Protein AF-A0AAJ1Y957-F1 (afdb_monomer)

Sequence (262 aa):
MATLFHTLMTRMGQRLLQQYRYPDDQEWRWSLGYCQGDGCACVGTLDNAALQRLLPVLAERQSLNIETQLALLASMLSPVTVSLTLSRRGGRATHAGCIQIEILDFPDAEEALYQTLYHALRQDLDTLCAVAERQGYQLLDATVPPFDSDVLFERRTRHFALRAVAETHDDGQALAEDPTLWDETLALLLEHGARLLTLRLELVCLTTGDCLAQDWQSEVVITANQPVRQWFDREVLRELMHAARHAIEQKRLAYQAIRSAA

pLDDT: mean 88.59, std 10.5, range [37.94, 97.25]

Organism: Serratia fonticola (NCBI:txid47917)

Secondary structure (DSSP, 8-state):
---HHHHHHHHHHHHHHHHHT--TTSEEEEE-SSSTT-EEEEEEEE-HHHHHHHHHHHHHHTT--HHHHHHHHHHTTS--EEEEEE-TTSTT--SGGGEEEEEES--GGGHHHHHHHHHHHHHHHHHHHHHHHHHHHHHHHHHS-SSTTEEEEEEE-SSEEEEEEEES---SPP----HHHHHHHHHHHHHH--EEEEEEEEEEETTT--EEEEEEEEEEEE-TT--GGGTS-HHHHHHHHHHHHHHHHHHHHHHHHHHHH-

Structure (mmCIF, N/CA/C/O backbone):
data_AF-A0AAJ1Y957-F1
#
_entry.id   AF-A0AAJ1Y957-F1
#
loop_
_atom_site.group_PDB
_atom_site.id
_atom_site.type_symbol
_atom_site.label_atom_id
_atom_site.label_alt_id
_atom_site.label_comp_id
_atom_site.label_asym_id
_atom_site.label_entity_id
_atom_site.label_seq_id
_atom_site.pdbx_PDB_ins_code
_atom_site.Cartn_x
_atom_site.Cartn_y
_atom_site.Cartn_z
_atom_site.occupancy
_atom_site.B_iso_or_equiv
_atom_site.auth_seq_id
_atom_site.auth_comp_id
_atom_site.auth_asym_id
_atom_site.auth_atom_id
_atom_site.pdbx_PDB_model_num
ATOM 1 N N . MET A 1 1 ? 12.554 12.593 0.147 1.00 37.94 1 MET A N 1
ATOM 2 C CA . MET A 1 1 ? 11.621 12.548 -0.996 1.00 37.94 1 MET A CA 1
ATOM 3 C C . MET A 1 1 ? 10.790 11.292 -0.822 1.00 37.94 1 MET A C 1
ATOM 5 O O . MET A 1 1 ? 11.378 10.263 -0.515 1.00 37.94 1 MET A O 1
ATOM 9 N N . ALA A 1 2 ? 9.462 11.402 -0.861 1.00 52.31 2 ALA A N 1
ATOM 10 C CA . ALA A 1 2 ? 8.570 10.248 -0.766 1.00 52.31 2 ALA A CA 1
ATOM 11 C C . ALA A 1 2 ? 8.486 9.585 -2.145 1.00 52.31 2 ALA A C 1
ATOM 13 O O . ALA A 1 2 ? 8.269 10.285 -3.128 1.00 52.31 2 ALA A O 1
ATOM 14 N N . THR A 1 3 ? 8.707 8.273 -2.209 1.00 73.06 3 THR A N 1
ATOM 15 C CA . THR A 1 3 ? 8.518 7.477 -3.431 1.00 73.06 3 THR A CA 1
ATOM 16 C C . THR A 1 3 ? 7.026 7.298 -3.716 1.00 73.06 3 THR A C 1
ATOM 18 O O . THR A 1 3 ? 6.209 7.398 -2.795 1.00 73.06 3 THR A O 1
ATOM 21 N N . LEU A 1 4 ? 6.652 6.961 -4.953 1.00 79.62 4 LEU A N 1
ATOM 22 C CA . LEU A 1 4 ? 5.269 6.638 -5.327 1.00 79.62 4 LEU A CA 1
ATOM 23 C C . LEU A 1 4 ? 4.611 5.617 -4.386 1.00 79.62 4 LEU A C 1
ATOM 25 O O . LEU A 1 4 ? 3.491 5.811 -3.910 1.00 79.62 4 LEU A O 1
ATOM 29 N N . PHE A 1 5 ? 5.348 4.558 -4.040 1.00 85.25 5 PHE A N 1
ATOM 30 C CA . PHE A 1 5 ? 4.900 3.543 -3.088 1.00 85.25 5 PHE A CA 1
ATOM 31 C C . PHE A 1 5 ? 4.595 4.132 -1.702 1.00 85.25 5 PHE A C 1
ATOM 33 O O . PHE A 1 5 ? 3.596 3.771 -1.084 1.00 85.25 5 PHE A O 1
ATOM 40 N N . HIS A 1 6 ? 5.412 5.071 -1.212 1.00 86.12 6 HIS A N 1
ATOM 41 C CA . HIS A 1 6 ? 5.179 5.726 0.077 1.00 86.12 6 HIS A CA 1
ATOM 42 C C . HIS A 1 6 ? 3.879 6.544 0.073 1.00 86.12 6 HIS A C 1
ATOM 44 O O . HIS A 1 6 ? 3.104 6.470 1.031 1.00 86.12 6 HIS A O 1
ATOM 50 N N . THR A 1 7 ? 3.612 7.281 -1.009 1.00 85.88 7 THR A N 1
ATOM 51 C CA . THR A 1 7 ? 2.369 8.050 -1.181 1.00 85.88 7 THR A CA 1
ATOM 52 C C . THR A 1 7 ? 1.148 7.130 -1.184 1.00 85.88 7 THR A C 1
ATOM 54 O O . THR A 1 7 ? 0.200 7.358 -0.428 1.00 85.88 7 THR A O 1
ATOM 57 N N . LEU A 1 8 ? 1.198 6.039 -1.955 1.00 89.44 8 LEU A N 1
ATOM 58 C CA . LEU A 1 8 ? 0.119 5.050 -2.020 1.00 89.44 8 LEU A CA 1
ATOM 59 C C . LEU A 1 8 ? -0.118 4.359 -0.671 1.00 89.44 8 LEU A C 1
ATOM 61 O O . LEU A 1 8 ? -1.264 4.248 -0.243 1.00 89.44 8 LEU A O 1
ATOM 65 N N . MET A 1 9 ? 0.943 3.954 0.034 1.00 90.81 9 MET A N 1
ATOM 66 C CA . MET A 1 9 ? 0.840 3.334 1.360 1.00 90.81 9 MET A CA 1
ATOM 67 C C . MET A 1 9 ? 0.229 4.271 2.401 1.00 90.81 9 MET A C 1
ATOM 69 O O . MET A 1 9 ? -0.624 3.847 3.183 1.00 90.81 9 MET A O 1
ATOM 73 N N . THR A 1 10 ? 0.623 5.547 2.387 1.00 89.94 10 THR A N 1
ATOM 74 C CA . THR A 1 10 ? 0.047 6.569 3.273 1.00 89.94 10 THR A CA 1
ATOM 75 C C . THR A 1 10 ? -1.450 6.712 3.020 1.00 89.94 10 THR A C 1
ATOM 77 O O . THR A 1 10 ? -2.255 6.647 3.951 1.00 89.94 10 THR A O 1
ATOM 80 N N . ARG A 1 11 ? -1.838 6.867 1.748 1.00 90.50 11 ARG A N 1
ATOM 81 C CA . ARG A 1 11 ? -3.236 7.072 1.363 1.00 90.50 11 ARG A CA 1
ATOM 82 C C . ARG A 1 11 ? -4.099 5.838 1.630 1.00 90.50 11 ARG A C 1
ATOM 84 O O . ARG A 1 11 ? -5.206 5.967 2.147 1.00 90.50 11 ARG A O 1
ATOM 91 N N . MET A 1 12 ? -3.587 4.645 1.333 1.00 93.12 12 MET A N 1
ATOM 92 C CA . MET A 1 12 ? -4.242 3.372 1.643 1.00 93.12 12 MET A CA 1
ATOM 93 C C . MET A 1 12 ? -4.491 3.229 3.151 1.00 93.12 12 MET A C 1
ATOM 95 O O . MET A 1 12 ? -5.602 2.890 3.552 1.00 93.12 12 MET A O 1
ATOM 99 N N . GLY A 1 13 ? -3.495 3.542 3.988 1.00 92.81 13 GLY A N 1
ATOM 100 C CA . GLY A 1 13 ? -3.643 3.534 5.444 1.00 92.81 13 GLY A CA 1
ATOM 101 C C . GLY A 1 13 ? -4.764 4.453 5.929 1.00 92.81 13 GLY A C 1
ATOM 102 O O . GLY A 1 13 ? -5.639 4.017 6.673 1.00 92.81 13 GLY A O 1
ATOM 103 N N . GLN A 1 14 ? -4.804 5.695 5.436 1.00 91.38 14 GLN A N 1
ATOM 104 C CA . GLN A 1 14 ? -5.878 6.647 5.750 1.00 91.38 14 GLN A CA 1
ATOM 105 C C . GLN A 1 14 ? -7.263 6.117 5.351 1.00 91.38 14 GLN A C 1
ATOM 107 O O . GLN A 1 14 ? -8.198 6.168 6.150 1.00 91.38 14 GLN A O 1
ATOM 112 N N . ARG A 1 15 ? -7.400 5.551 4.142 1.00 91.81 15 ARG A N 1
ATOM 113 C CA . ARG A 1 15 ? -8.663 4.943 3.686 1.00 91.81 15 ARG A CA 1
ATOM 114 C C . ARG A 1 15 ? -9.113 3.808 4.600 1.00 91.81 15 ARG A C 1
ATOM 116 O O . ARG A 1 15 ? -10.298 3.717 4.920 1.00 91.81 15 ARG A O 1
ATOM 123 N N . LEU A 1 16 ? -8.185 2.955 5.032 1.00 93.75 16 LEU A N 1
ATOM 124 C CA . LEU A 1 16 ? -8.491 1.854 5.941 1.00 93.75 16 LEU A CA 1
ATOM 125 C C . LEU A 1 16 ? -8.907 2.359 7.325 1.00 93.75 16 LEU A C 1
ATOM 127 O O . LEU A 1 16 ? -9.904 1.877 7.856 1.00 93.75 16 LEU A O 1
ATOM 131 N N . LEU A 1 17 ? -8.227 3.363 7.886 1.00 93.62 17 LEU A N 1
ATOM 132 C CA . LEU A 1 17 ? -8.630 3.977 9.158 1.00 93.62 17 LEU A CA 1
ATOM 133 C C . LEU A 1 17 ? -10.060 4.528 9.080 1.00 93.62 17 LEU A C 1
ATOM 135 O O . LEU A 1 17 ? -10.888 4.215 9.938 1.00 93.62 17 LEU A O 1
ATOM 139 N N . GLN A 1 18 ? -10.391 5.237 7.998 1.00 92.31 18 GLN A N 1
ATOM 140 C CA . GLN A 1 18 ? -11.736 5.765 7.748 1.00 92.31 18 GLN A CA 1
ATOM 141 C C . GLN A 1 18 ? -12.789 4.668 7.599 1.00 92.31 18 GLN A C 1
ATOM 143 O O . GLN A 1 18 ? -13.875 4.765 8.180 1.00 92.31 18 GLN A O 1
ATOM 148 N N . GLN A 1 19 ? -12.475 3.609 6.849 1.00 92.31 19 GLN A N 1
ATOM 149 C CA . GLN A 1 19 ? -13.350 2.449 6.683 1.00 92.31 19 GLN A CA 1
ATOM 150 C C . GLN A 1 19 ? -13.596 1.745 8.022 1.00 92.31 19 GLN A C 1
ATOM 152 O O . GLN A 1 19 ? -14.725 1.349 8.318 1.00 92.31 19 GLN A O 1
ATOM 157 N N . TYR A 1 20 ? -12.561 1.635 8.856 1.00 93.31 20 TYR A N 1
ATOM 158 C CA . TYR A 1 20 ? -12.656 1.032 10.179 1.00 93.31 20 TYR A CA 1
ATOM 159 C C . TYR A 1 20 ? -13.180 1.994 11.256 1.00 93.31 20 TYR A C 1
ATOM 161 O O . TYR A 1 20 ? -13.436 1.547 12.373 1.00 93.31 20 TYR A O 1
ATOM 169 N N . ARG A 1 21 ? -13.444 3.263 10.915 1.00 94.19 21 ARG A N 1
ATOM 170 C CA . ARG A 1 21 ? -13.931 4.323 11.818 1.00 94.19 21 ARG A CA 1
ATOM 171 C C . ARG A 1 21 ? -12.960 4.687 12.943 1.00 94.19 21 ARG A C 1
ATOM 173 O O . ARG A 1 21 ? -13.384 5.199 13.979 1.00 94.19 21 ARG A O 1
ATOM 180 N N . TYR A 1 22 ? -11.670 4.460 12.724 1.00 94.81 22 TYR A N 1
ATOM 181 C CA . TYR A 1 22 ? -10.635 5.061 13.555 1.00 94.81 22 TYR A CA 1
ATOM 182 C C . TYR A 1 22 ? -10.502 6.557 13.220 1.00 94.81 22 TYR A C 1
ATOM 184 O O . TYR A 1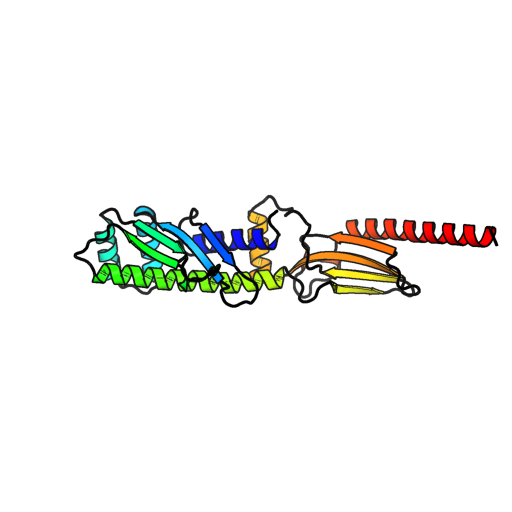 22 ? -10.831 6.958 12.102 1.00 94.81 22 TYR A O 1
ATOM 192 N N . PRO A 1 23 ? -10.057 7.393 14.173 1.00 92.19 23 PRO A N 1
ATOM 193 C CA . PRO A 1 23 ? -9.805 8.809 13.924 1.00 92.19 23 PRO A CA 1
ATOM 194 C C . PRO A 1 23 ? -8.763 9.049 12.821 1.00 92.19 23 PRO A C 1
ATOM 196 O O . PRO A 1 23 ? -7.806 8.287 12.686 1.00 92.19 23 PRO A O 1
ATOM 199 N N . ASP A 1 24 ? -8.943 10.125 12.050 1.00 86.88 24 ASP A N 1
ATOM 200 C CA . ASP A 1 24 ? -8.057 10.490 10.931 1.00 86.88 24 ASP A CA 1
ATOM 201 C C . ASP A 1 24 ? -6.675 10.995 11.385 1.00 86.88 24 ASP A C 1
ATOM 203 O O . ASP A 1 24 ? -5.742 11.051 10.587 1.00 86.88 24 ASP A O 1
ATOM 207 N N . ASP A 1 25 ? -6.537 11.385 12.654 1.00 87.62 25 ASP A N 1
ATOM 208 C CA . ASP A 1 25 ? -5.289 11.849 13.265 1.00 87.62 25 ASP A CA 1
ATOM 209 C C . ASP A 1 25 ? -4.389 10.703 13.753 1.00 87.62 25 ASP A C 1
ATOM 211 O O . ASP A 1 25 ? -3.278 10.957 14.224 1.00 87.62 25 ASP A O 1
ATOM 215 N N . GLN A 1 26 ? -4.827 9.448 13.598 1.00 90.56 26 GLN A N 1
ATOM 216 C CA . GLN A 1 26 ? -3.984 8.296 13.888 1.00 90.56 26 GLN A CA 1
ATOM 217 C C . GLN A 1 26 ? -2.821 8.189 12.901 1.00 90.56 26 GLN A C 1
ATOM 219 O O . GLN A 1 26 ? -2.970 8.294 11.682 1.00 90.56 26 GLN A O 1
ATOM 224 N N . GLU A 1 27 ? -1.634 7.930 13.442 1.00 90.62 27 GLU A N 1
ATOM 225 C CA . GLU A 1 27 ? -0.424 7.741 12.661 1.00 90.62 27 GLU A CA 1
ATOM 226 C C . GLU A 1 27 ? -0.398 6.328 12.075 1.00 90.62 27 GLU A C 1
ATOM 228 O O . GLU A 1 27 ? -0.408 5.317 12.786 1.00 90.62 27 GLU A O 1
ATOM 233 N N . TRP A 1 28 ? -0.308 6.269 10.750 1.00 90.69 28 TRP A N 1
ATOM 234 C CA . TRP A 1 28 ? -0.133 5.031 10.013 1.00 90.69 28 TRP A CA 1
ATOM 235 C C . TRP A 1 28 ? 1.350 4.720 9.814 1.00 90.69 28 TRP A C 1
ATOM 237 O O . TRP A 1 28 ? 2.095 5.539 9.275 1.00 90.69 28 TRP A O 1
ATOM 247 N N . ARG A 1 29 ? 1.787 3.526 10.225 1.00 90.56 29 ARG A N 1
ATOM 248 C CA . ARG A 1 29 ? 3.169 3.058 10.063 1.00 90.56 29 ARG A CA 1
ATOM 249 C C . ARG A 1 29 ? 3.212 1.725 9.339 1.00 90.56 29 ARG A C 1
ATOM 251 O O . ARG A 1 29 ? 2.372 0.859 9.564 1.00 90.56 29 ARG A O 1
ATOM 258 N N . TRP A 1 30 ? 4.233 1.541 8.511 1.00 90.62 30 TRP A N 1
ATOM 259 C CA . TRP A 1 30 ? 4.462 0.296 7.790 1.00 90.62 30 TRP A CA 1
ATOM 260 C C . TRP A 1 30 ? 5.951 0.027 7.589 1.00 90.62 30 TRP A C 1
ATOM 262 O O . TRP A 1 30 ? 6.774 0.942 7.542 1.00 90.62 30 TRP A O 1
ATOM 272 N N . SER A 1 31 ? 6.274 -1.252 7.445 1.00 89.12 31 SER A N 1
ATOM 273 C CA . SER A 1 31 ? 7.563 -1.748 6.973 1.00 89.12 31 SER A CA 1
ATOM 274 C C . SER A 1 31 ? 7.270 -2.977 6.133 1.00 89.12 31 SER A C 1
ATOM 276 O O . SER A 1 31 ? 6.766 -3.955 6.668 1.00 89.12 31 SER A O 1
ATOM 278 N N . LEU A 1 32 ? 7.526 -2.915 4.829 1.00 87.69 32 LEU A N 1
ATOM 279 C CA . LEU A 1 32 ? 7.244 -4.007 3.900 1.00 87.69 32 LEU A CA 1
ATOM 280 C C . LEU A 1 32 ? 8.464 -4.215 3.002 1.00 87.69 32 LEU A C 1
ATOM 282 O O . LEU A 1 32 ? 8.944 -3.270 2.377 1.00 87.69 32 LEU A O 1
ATOM 286 N N . GLY A 1 33 ? 8.965 -5.443 2.954 1.00 82.81 33 GLY A N 1
ATOM 287 C CA . GLY A 1 33 ? 10.129 -5.841 2.164 1.00 82.81 33 GLY A CA 1
ATOM 288 C C . GLY A 1 33 ? 10.265 -7.354 1.978 1.00 82.81 33 GLY A C 1
ATOM 289 O O . GLY A 1 33 ? 11.351 -7.825 1.649 1.00 82.81 33 GLY A O 1
ATOM 290 N N . TYR A 1 34 ? 9.190 -8.112 2.212 1.00 80.69 34 TYR A N 1
ATOM 291 C CA . TYR A 1 34 ? 9.163 -9.576 2.247 1.00 80.69 34 TYR A CA 1
ATOM 292 C C . TYR A 1 34 ? 10.157 -10.168 3.262 1.00 80.69 34 TYR A C 1
ATOM 294 O O . TYR A 1 34 ? 10.845 -11.153 2.987 1.00 80.69 34 TYR A O 1
ATOM 302 N N . CYS A 1 35 ? 10.246 -9.566 4.453 1.00 77.56 35 CYS A N 1
ATOM 303 C CA . CYS A 1 35 ? 11.161 -9.994 5.509 1.00 77.56 35 CYS A CA 1
ATOM 304 C C . CYS A 1 35 ? 10.474 -10.205 6.867 1.00 77.56 35 CYS A C 1
ATOM 306 O O . CYS A 1 35 ? 9.349 -9.774 7.113 1.00 77.56 35 CYS A O 1
ATOM 308 N N . GLN A 1 36 ? 11.155 -10.915 7.772 1.00 65.94 36 GLN A N 1
ATOM 309 C CA . GLN A 1 36 ? 10.647 -11.129 9.127 1.00 65.94 36 GLN A CA 1
ATOM 310 C C . GLN A 1 36 ? 10.584 -9.800 9.891 1.00 65.94 36 GLN A C 1
ATOM 312 O O . GLN A 1 36 ? 11.603 -9.134 10.063 1.00 65.94 36 GLN A O 1
ATOM 317 N N . GLY A 1 37 ? 9.394 -9.456 10.391 1.00 73.44 37 GLY A N 1
ATOM 318 C CA . GLY A 1 37 ? 9.131 -8.202 11.108 1.00 73.44 37 GLY A CA 1
ATOM 319 C C . GLY A 1 37 ? 8.424 -7.135 10.271 1.00 73.44 37 GLY A C 1
ATOM 320 O O . GLY A 1 37 ? 8.153 -6.047 10.791 1.00 73.44 37 GLY A O 1
ATOM 321 N N . ASP A 1 38 ? 8.112 -7.453 9.014 1.00 84.88 38 ASP A N 1
ATOM 322 C CA . ASP A 1 38 ? 7.218 -6.657 8.188 1.00 84.88 38 ASP A CA 1
ATOM 323 C C . ASP A 1 38 ? 5.811 -6.575 8.778 1.00 84.88 38 ASP A C 1
ATOM 325 O O . ASP A 1 38 ? 5.378 -7.429 9.554 1.00 84.88 38 ASP A O 1
ATOM 329 N N . GLY A 1 39 ? 5.105 -5.527 8.381 1.00 88.81 39 GLY A N 1
ATOM 330 C CA . GLY A 1 39 ? 3.691 -5.379 8.638 1.00 88.81 39 GLY A CA 1
ATOM 331 C C . GLY A 1 39 ? 3.241 -3.935 8.545 1.00 88.81 39 GLY A C 1
ATOM 332 O O . GLY A 1 39 ? 3.926 -3.044 8.022 1.00 88.81 39 GLY A O 1
ATOM 333 N N . CYS A 1 40 ? 2.061 -3.714 9.106 1.00 92.50 40 CYS A N 1
ATOM 334 C CA . CYS A 1 40 ? 1.502 -2.396 9.329 1.00 92.50 40 CYS A CA 1
ATOM 335 C C . CYS A 1 40 ? 1.069 -2.229 10.789 1.00 92.50 40 CYS A C 1
ATOM 337 O O . CYS A 1 40 ? 0.765 -3.206 11.480 1.00 92.50 40 CYS A O 1
ATOM 339 N N . ALA A 1 41 ? 1.033 -0.982 11.252 1.00 92.38 41 ALA A N 1
ATOM 340 C CA . ALA A 1 41 ? 0.571 -0.634 12.583 1.00 92.38 41 ALA A CA 1
ATOM 341 C C . ALA A 1 41 ? -0.083 0.752 12.625 1.00 92.38 41 ALA A C 1
ATOM 343 O O . ALA A 1 41 ? 0.361 1.694 11.968 1.00 92.38 41 ALA A O 1
ATOM 344 N N . CYS A 1 42 ? -1.103 0.867 13.473 1.00 92.62 42 CYS A N 1
ATOM 345 C CA . CYS A 1 42 ? -1.771 2.117 13.819 1.00 92.62 42 CYS A CA 1
ATOM 346 C C . CYS A 1 42 ? -1.272 2.603 15.188 1.00 92.62 42 CYS A C 1
ATOM 348 O O . CYS A 1 42 ? -1.228 1.822 16.143 1.00 92.62 42 CYS A O 1
ATOM 350 N N . VAL A 1 43 ? -0.878 3.873 15.277 1.00 92.44 43 VAL A N 1
ATOM 351 C CA . VAL A 1 43 ? -0.311 4.504 16.478 1.00 92.44 43 VAL A CA 1
ATOM 352 C C . VAL A 1 43 ? -1.037 5.813 16.762 1.00 92.44 43 VAL A C 1
ATOM 354 O O . VAL A 1 43 ? -1.376 6.545 15.841 1.00 92.44 43 VAL A O 1
ATOM 357 N N . GLY A 1 44 ? -1.217 6.130 18.040 1.00 94.25 44 GLY A N 1
ATOM 358 C CA . GLY A 1 44 ? -1.769 7.399 18.501 1.00 94.25 44 GLY A CA 1
ATOM 359 C C . GLY A 1 44 ? -2.767 7.193 19.631 1.00 94.25 44 GLY A C 1
ATOM 360 O O . GLY A 1 44 ? -2.668 6.219 20.378 1.00 94.25 44 GLY A O 1
ATOM 361 N N . THR A 1 45 ? -3.710 8.115 19.788 1.00 95.88 45 THR A N 1
ATOM 362 C CA . THR A 1 45 ? -4.566 8.177 20.976 1.00 95.88 45 THR A CA 1
ATOM 363 C C . THR A 1 45 ? -6.032 8.219 20.578 1.00 95.88 45 THR A C 1
ATOM 365 O O . THR A 1 45 ? -6.432 9.002 19.726 1.00 95.88 45 THR A O 1
ATOM 368 N N . LEU A 1 46 ? -6.848 7.384 21.216 1.00 95.88 46 LEU A N 1
ATOM 369 C CA . LEU A 1 46 ? -8.302 7.448 21.134 1.00 95.88 46 LEU A CA 1
ATOM 370 C C . LEU A 1 46 ? -8.814 8.144 22.390 1.00 95.88 46 LEU A C 1
ATOM 372 O O . LEU A 1 46 ? -8.718 7.597 23.491 1.00 95.88 46 LEU A O 1
ATOM 376 N N . ASP A 1 47 ? -9.346 9.349 22.223 1.00 94.88 47 ASP A N 1
ATOM 377 C CA . ASP A 1 47 ? -10.056 10.035 23.294 1.00 94.88 47 ASP A CA 1
ATOM 378 C C . ASP A 1 47 ? -11.444 9.416 23.534 1.00 94.88 47 ASP A C 1
ATOM 380 O O . ASP A 1 47 ? -11.932 8.570 22.777 1.00 94.88 47 ASP A O 1
ATOM 384 N N . ASN A 1 48 ? -12.103 9.845 24.608 1.00 94.50 48 ASN A N 1
ATOM 385 C CA . ASN A 1 48 ? -13.409 9.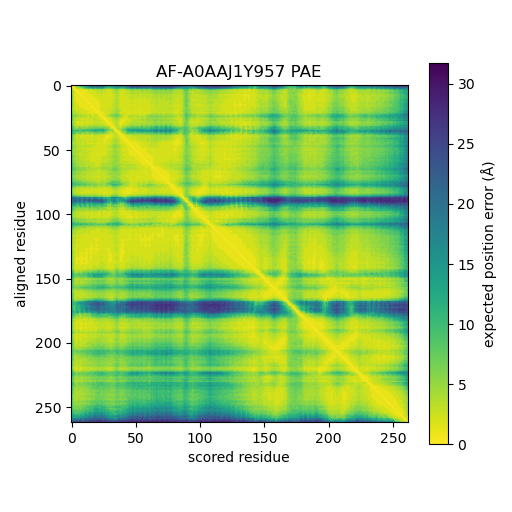318 24.986 1.00 94.50 48 ASN A CA 1
ATOM 386 C C . ASN A 1 48 ? -14.456 9.477 23.859 1.00 94.50 48 ASN A C 1
ATOM 388 O O . ASN A 1 48 ? -15.226 8.554 23.595 1.00 94.50 48 ASN A O 1
ATOM 392 N N . ALA A 1 49 ? -14.436 10.597 23.127 1.00 93.50 49 ALA A N 1
ATOM 393 C CA . ALA A 1 49 ? -15.358 10.842 22.018 1.00 93.50 49 ALA A CA 1
ATOM 394 C C . ALA A 1 49 ? -15.101 9.904 20.823 1.00 93.50 49 ALA A C 1
ATOM 396 O O . ALA A 1 49 ? -16.044 9.403 20.204 1.00 93.50 49 ALA A O 1
ATOM 397 N N . ALA A 1 50 ? -13.837 9.639 20.493 1.00 94.50 50 ALA A N 1
ATOM 398 C CA . ALA A 1 50 ? -13.443 8.655 19.496 1.00 94.50 50 ALA A CA 1
ATOM 399 C C . ALA A 1 50 ? -13.873 7.244 19.906 1.00 94.50 50 ALA A C 1
ATOM 401 O O . ALA A 1 50 ? -14.444 6.533 19.081 1.00 94.50 50 ALA A O 1
ATOM 402 N N . LEU A 1 51 ? -13.681 6.862 21.173 1.00 95.12 51 LEU A N 1
ATOM 403 C CA . LEU A 1 51 ? -14.102 5.559 21.697 1.00 95.12 51 LEU A CA 1
ATOM 404 C C . LEU A 1 51 ? -15.620 5.374 21.618 1.00 95.12 51 LEU A C 1
ATOM 406 O O . LEU A 1 51 ? -16.075 4.344 21.125 1.00 95.12 51 LEU A O 1
ATOM 410 N N . GLN A 1 52 ? -16.408 6.381 22.006 1.00 93.38 52 GLN A N 1
ATOM 411 C CA . GLN A 1 52 ? -17.871 6.331 21.898 1.00 93.38 52 GLN A CA 1
ATOM 412 C C . GLN A 1 52 ? -18.351 6.181 20.444 1.00 93.38 52 GLN A C 1
ATOM 414 O O . GLN A 1 52 ? -19.336 5.487 20.192 1.00 93.38 52 GLN A O 1
ATOM 419 N N . ARG A 1 53 ? -17.6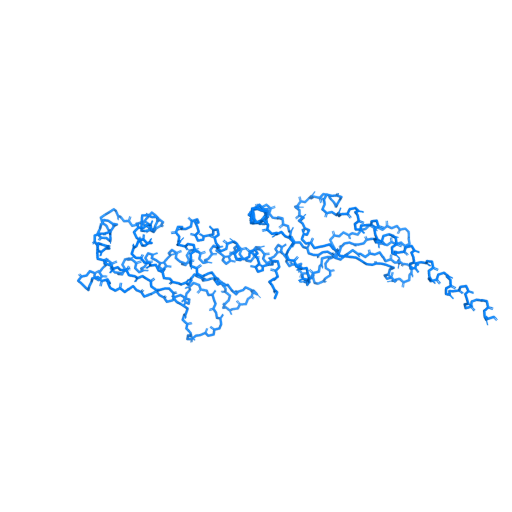55 6.793 19.473 1.00 93.12 53 ARG A N 1
ATOM 420 C CA . ARG A 1 53 ? -17.957 6.630 18.037 1.00 93.12 53 ARG A CA 1
ATOM 421 C C . ARG A 1 53 ? -17.509 5.280 17.477 1.00 93.12 53 ARG A C 1
ATOM 423 O O . ARG A 1 53 ? -18.190 4.737 16.611 1.00 93.12 53 ARG A O 1
ATOM 430 N N . LEU A 1 54 ? -16.379 4.757 17.946 1.00 95.06 54 LEU A N 1
ATOM 431 C CA . LEU A 1 54 ? -15.806 3.493 17.484 1.00 95.06 54 LEU A CA 1
ATOM 432 C C . LEU A 1 54 ? -16.568 2.286 18.045 1.00 95.06 54 LEU A C 1
ATOM 434 O O . LEU A 1 54 ? -16.770 1.308 17.329 1.00 95.06 54 LEU A O 1
ATOM 438 N N . LEU A 1 55 ? -17.017 2.357 19.302 1.00 94.88 55 LEU A N 1
ATOM 439 C CA . LEU A 1 55 ? -17.578 1.226 20.039 1.00 94.88 55 LEU A CA 1
ATOM 440 C C . LEU A 1 55 ? -18.751 0.522 19.332 1.00 94.88 55 LEU A C 1
ATOM 442 O O . LEU A 1 55 ? -18.736 -0.704 19.315 1.00 94.88 55 LEU A O 1
ATOM 446 N N . PRO A 1 56 ? -19.737 1.202 18.714 1.00 93.38 56 PRO A N 1
ATOM 447 C CA . PRO A 1 56 ? -20.806 0.510 17.992 1.00 93.38 56 PRO A CA 1
ATOM 448 C C . PRO A 1 56 ? -20.293 -0.345 16.831 1.00 93.38 56 PRO A C 1
ATOM 450 O O . PRO A 1 56 ? -20.746 -1.468 16.636 1.00 93.38 56 PRO A O 1
ATOM 453 N N . VAL A 1 57 ? -19.315 0.171 16.088 1.00 94.38 57 VAL A N 1
ATOM 454 C CA . VAL A 1 57 ? -18.747 -0.510 14.919 1.00 94.38 57 VAL A CA 1
ATOM 455 C C . VAL A 1 57 ? -17.806 -1.628 15.360 1.00 94.38 57 VAL A C 1
ATOM 457 O O . VAL A 1 57 ? -17.811 -2.713 14.785 1.00 94.38 57 VAL A O 1
ATOM 460 N N . LEU A 1 58 ? -17.043 -1.394 16.428 1.00 95.62 58 LEU A N 1
ATOM 461 C CA . LEU A 1 58 ? -16.235 -2.413 17.086 1.00 95.62 58 LEU A CA 1
ATOM 462 C C . LEU A 1 58 ? -17.110 -3.560 17.611 1.00 95.62 58 LEU A C 1
ATOM 464 O O . LEU A 1 58 ? -16.784 -4.723 17.401 1.00 95.62 58 LEU A O 1
ATOM 468 N N . ALA A 1 59 ? -18.233 -3.241 18.258 1.00 94.38 59 ALA A N 1
ATOM 469 C CA . ALA A 1 59 ? -19.173 -4.220 18.787 1.00 94.38 59 ALA A CA 1
ATOM 470 C C . ALA A 1 59 ? -19.758 -5.099 17.679 1.00 94.38 59 ALA A C 1
ATOM 472 O O . ALA A 1 59 ? -19.791 -6.317 17.829 1.00 94.38 59 ALA A O 1
ATOM 473 N N . GLU A 1 60 ? -20.142 -4.503 16.548 1.00 94.12 60 GLU A N 1
ATOM 474 C CA . GLU A 1 60 ? -20.605 -5.242 15.372 1.00 94.12 60 GLU A CA 1
ATOM 475 C C . GLU A 1 60 ? -19.512 -6.173 14.820 1.00 94.12 60 GLU A C 1
ATOM 477 O O . GLU A 1 60 ? -19.743 -7.373 14.661 1.00 94.12 60 GLU A O 1
ATOM 482 N N . ARG A 1 61 ? -18.296 -5.656 14.593 1.00 94.38 61 ARG A N 1
ATOM 483 C CA . ARG A 1 61 ? -17.182 -6.436 14.021 1.00 94.38 61 ARG A CA 1
ATOM 484 C C . ARG A 1 61 ? -16.708 -7.566 14.929 1.00 94.38 61 ARG A C 1
ATOM 486 O O . ARG A 1 61 ? -16.371 -8.640 14.439 1.00 94.38 61 ARG A O 1
ATOM 493 N N . GLN A 1 62 ? -16.700 -7.333 16.237 1.00 94.69 62 GLN A N 1
ATOM 494 C CA . GLN A 1 62 ? -16.230 -8.293 17.237 1.00 94.69 62 GLN A CA 1
ATOM 495 C C . GLN A 1 62 ? -17.374 -9.101 17.867 1.00 94.69 62 GLN A C 1
ATOM 497 O O . GLN A 1 62 ? -17.150 -9.848 18.816 1.00 94.69 62 GLN A O 1
ATOM 502 N N . SER A 1 63 ? -18.597 -8.987 17.328 1.00 93.75 63 SER A N 1
ATOM 503 C CA . SER A 1 63 ? -19.787 -9.715 17.795 1.00 93.75 63 SER A CA 1
ATOM 504 C C . SER A 1 63 ? -20.054 -9.557 19.300 1.00 93.75 63 SER A C 1
ATOM 506 O O . SER A 1 63 ? -20.455 -10.508 19.977 1.00 93.75 63 SER A O 1
ATOM 508 N N . LEU A 1 64 ? -19.831 -8.355 19.838 1.00 94.62 64 LEU A N 1
ATOM 509 C CA . LEU A 1 64 ? -20.172 -8.040 21.222 1.00 94.62 64 LEU A CA 1
ATOM 510 C C . LEU A 1 64 ? -21.695 -8.001 21.364 1.00 94.62 64 LEU A C 1
ATOM 512 O O . LEU A 1 64 ? -22.402 -7.419 20.542 1.00 94.62 64 LEU A O 1
ATOM 516 N N . ASN A 1 65 ? -22.213 -8.619 22.423 1.00 94.69 65 ASN A N 1
ATOM 517 C CA . ASN A 1 65 ? -23.644 -8.573 22.695 1.00 94.69 65 ASN A CA 1
ATOM 518 C C . ASN A 1 65 ? -24.076 -7.157 23.137 1.00 94.69 65 ASN A C 1
ATOM 520 O O . ASN A 1 65 ? -23.269 -6.341 23.592 1.00 94.69 65 ASN A O 1
ATOM 524 N N . ILE A 1 66 ? -25.376 -6.880 23.023 1.00 94.94 66 ILE A N 1
ATOM 525 C CA . ILE A 1 66 ? -25.923 -5.546 23.293 1.00 94.94 66 ILE A CA 1
ATOM 526 C C . ILE A 1 66 ? -25.776 -5.117 24.761 1.00 94.94 66 ILE A C 1
ATOM 528 O O . ILE A 1 66 ? -25.584 -3.937 25.035 1.00 94.94 66 ILE A O 1
ATOM 532 N N . GLU A 1 67 ? -25.816 -6.058 25.707 1.00 95.75 67 GLU A N 1
ATOM 533 C CA . GLU A 1 67 ? -25.660 -5.768 27.138 1.00 95.75 67 GLU A CA 1
ATOM 534 C C . GLU A 1 67 ? -24.238 -5.289 27.445 1.00 95.75 67 GLU A C 1
ATOM 536 O O . GLU A 1 67 ? -24.053 -4.263 28.095 1.00 95.75 67 GLU A O 1
ATOM 541 N N . THR A 1 68 ? -23.231 -5.979 26.906 1.00 94.56 68 THR A N 1
ATOM 542 C CA . THR A 1 68 ? -21.819 -5.602 26.990 1.00 94.56 68 THR A CA 1
ATOM 543 C C . THR A 1 68 ? -21.571 -4.249 26.336 1.00 94.56 68 THR A C 1
ATOM 545 O O . THR A 1 68 ? -20.863 -3.422 26.903 1.00 94.56 68 THR A O 1
ATOM 548 N N . GLN A 1 69 ? -22.170 -3.988 25.173 1.00 94.50 69 GLN A N 1
ATOM 549 C CA . GLN A 1 69 ? -22.035 -2.696 24.503 1.00 94.50 69 GLN A CA 1
ATOM 550 C C . GLN A 1 69 ? -22.599 -1.550 25.356 1.00 94.50 69 GLN A C 1
ATOM 552 O O . GLN A 1 69 ? -21.943 -0.522 25.513 1.00 94.50 69 GLN A O 1
ATOM 557 N N . LEU A 1 70 ? -23.797 -1.723 25.924 1.00 94.75 70 LEU A N 1
ATOM 558 C CA . LEU A 1 70 ? -24.416 -0.724 26.800 1.00 94.75 70 LEU A CA 1
ATOM 559 C C . LEU A 1 70 ? -23.612 -0.518 28.087 1.00 94.75 70 LEU A C 1
ATOM 561 O O . LEU A 1 70 ? -23.460 0.620 28.528 1.00 94.75 70 LEU A O 1
ATOM 565 N N . ALA A 1 71 ? -23.069 -1.593 28.660 1.00 94.81 71 ALA A N 1
ATOM 566 C CA . ALA A 1 71 ? -22.210 -1.517 29.833 1.00 94.81 71 ALA A CA 1
ATOM 567 C C . ALA A 1 71 ? -20.922 -0.734 29.533 1.00 94.81 71 ALA A C 1
ATOM 569 O O . ALA A 1 71 ? -20.612 0.205 30.254 1.00 94.81 71 ALA A O 1
ATOM 570 N N . LEU A 1 72 ? -20.241 -1.031 28.420 1.00 94.81 72 LEU A N 1
ATOM 571 C CA . LEU A 1 72 ? -19.051 -0.291 27.984 1.00 94.81 72 LEU A CA 1
ATOM 572 C C . LEU A 1 72 ? -19.344 1.195 27.735 1.00 94.81 72 LEU A C 1
ATOM 574 O O . LEU A 1 72 ? -18.548 2.048 28.120 1.00 94.81 72 LEU A O 1
ATOM 578 N N . LEU A 1 73 ? -20.492 1.523 27.132 1.00 93.75 73 LEU A N 1
ATOM 579 C CA . LEU A 1 73 ? -20.923 2.916 26.968 1.00 93.75 73 LEU A CA 1
ATOM 580 C C . LEU A 1 73 ? -21.145 3.612 28.316 1.00 93.75 73 LEU A C 1
ATOM 582 O O . LEU A 1 73 ? -20.792 4.781 28.456 1.00 93.75 73 LEU A O 1
ATOM 586 N N . ALA A 1 74 ? -21.708 2.910 29.303 1.00 93.50 74 ALA A N 1
ATOM 587 C CA . ALA A 1 74 ? -21.898 3.448 30.645 1.00 93.50 74 ALA A CA 1
ATOM 588 C C . ALA A 1 74 ? -20.555 3.724 31.343 1.00 93.50 74 ALA A C 1
ATOM 590 O O . ALA A 1 74 ? -20.394 4.796 31.928 1.00 93.50 74 ALA A O 1
ATOM 591 N N . SER A 1 75 ? -19.570 2.828 31.212 1.00 91.19 75 SER A N 1
ATOM 592 C CA . SER A 1 75 ? -18.201 3.032 31.715 1.00 91.19 75 SER A CA 1
ATOM 593 C C . SER A 1 75 ? -17.540 4.266 31.091 1.00 91.19 75 SER A C 1
ATOM 595 O O . SER A 1 75 ? -16.830 5.013 31.762 1.00 91.19 75 SER A O 1
ATOM 597 N N . MET A 1 76 ? -17.820 4.519 29.808 1.00 91.75 76 MET A N 1
ATOM 598 C CA . MET A 1 76 ? -17.311 5.664 29.044 1.00 91.75 76 MET A CA 1
ATOM 599 C C . MET A 1 76 ? -18.065 6.981 29.303 1.00 91.75 76 MET A C 1
ATOM 601 O O . MET A 1 76 ? -17.753 7.984 28.657 1.00 91.75 76 MET A O 1
ATOM 605 N N . LEU A 1 77 ? -19.029 7.027 30.234 1.00 88.94 77 LEU A N 1
ATOM 606 C CA . LEU A 1 77 ? -19.567 8.301 30.742 1.00 88.94 77 LEU A CA 1
ATOM 607 C C . LEU A 1 77 ? -18.510 9.080 31.536 1.00 88.94 77 LEU A C 1
ATOM 609 O O . LEU A 1 77 ? -18.548 10.311 31.579 1.00 88.94 77 LEU A O 1
ATOM 613 N N . SER A 1 78 ? -17.560 8.361 32.135 1.00 88.00 78 SER A N 1
ATOM 614 C CA . SER A 1 78 ? -16.325 8.927 32.670 1.00 88.00 78 SER A CA 1
ATOM 615 C C . SER A 1 78 ? -15.268 9.010 31.562 1.00 88.00 78 SER A C 1
ATOM 617 O O . SER A 1 78 ? -15.269 8.166 30.662 1.00 88.00 78 SER A O 1
ATOM 619 N N . PRO A 1 79 ? -14.353 9.996 31.598 1.00 92.44 79 PRO A N 1
ATOM 620 C CA . PRO A 1 79 ? -13.262 10.082 30.633 1.00 92.44 79 PRO A CA 1
ATOM 621 C C . PRO A 1 79 ? -12.426 8.799 30.636 1.00 92.44 79 PRO A C 1
ATOM 623 O O . PRO A 1 79 ? -11.957 8.371 31.681 1.00 92.44 79 PRO A O 1
ATOM 626 N N . VAL A 1 80 ? -12.241 8.216 29.454 1.00 93.81 80 VAL A N 1
ATOM 627 C CA . VAL A 1 80 ? -11.407 7.034 29.205 1.00 93.81 80 VAL A CA 1
ATOM 628 C C . VAL A 1 80 ? -10.570 7.366 27.984 1.00 93.81 80 VAL A C 1
ATOM 630 O O . VAL A 1 80 ? -11.090 7.941 27.023 1.00 93.81 80 VAL A O 1
ATOM 633 N N . THR A 1 81 ? -9.291 7.011 28.019 1.00 96.19 81 THR A N 1
ATOM 634 C CA . THR A 1 81 ? -8.366 7.241 26.906 1.00 96.19 81 THR A CA 1
ATOM 635 C C . THR A 1 81 ? -7.675 5.939 26.548 1.00 96.19 81 THR A C 1
ATOM 637 O O . THR A 1 81 ? -7.232 5.219 27.435 1.00 96.19 81 THR A O 1
ATOM 640 N N . VAL A 1 82 ? -7.540 5.634 25.259 1.00 97.25 82 VAL A N 1
ATOM 641 C CA . VAL A 1 82 ? -6.719 4.505 24.804 1.00 97.25 82 VAL A CA 1
ATOM 642 C C . VAL A 1 82 ? -5.485 5.028 24.092 1.00 97.25 82 VAL A C 1
ATOM 644 O O . VAL A 1 82 ? -5.590 5.732 23.093 1.00 97.25 82 VAL A O 1
ATOM 647 N N . SER A 1 83 ? -4.313 4.655 24.592 1.00 96.38 83 SER A N 1
ATOM 648 C CA . SER A 1 83 ? -3.022 4.919 23.965 1.00 96.38 83 SER A CA 1
ATOM 649 C C . SER A 1 83 ? -2.575 3.691 23.172 1.00 96.38 83 SER A C 1
ATOM 651 O O . SER A 1 83 ? -2.523 2.578 23.701 1.00 96.38 83 SER A O 1
ATOM 653 N N . LEU A 1 84 ? -2.266 3.897 21.893 1.00 95.19 84 LEU A N 1
ATOM 654 C CA . LEU A 1 84 ? -1.738 2.900 20.969 1.00 95.19 84 LEU A CA 1
ATOM 655 C C . LEU A 1 84 ? -0.291 3.269 20.651 1.00 95.19 84 LEU A C 1
ATOM 657 O O . LEU A 1 84 ? -0.030 4.244 19.947 1.00 95.19 84 LEU A O 1
ATOM 661 N N . THR A 1 85 ? 0.670 2.502 21.160 1.00 92.38 85 THR A N 1
ATOM 662 C CA . THR A 1 85 ? 2.104 2.760 20.941 1.00 92.38 85 THR A CA 1
ATOM 663 C C . THR A 1 85 ? 2.809 1.532 20.385 1.00 92.38 85 THR A C 1
ATOM 665 O O . THR A 1 85 ? 2.307 0.423 20.495 1.00 92.38 85 THR A O 1
ATOM 668 N N . LEU A 1 86 ? 3.979 1.692 19.766 1.00 89.06 86 LEU A N 1
ATOM 669 C CA . LEU A 1 86 ? 4.780 0.544 19.330 1.00 89.06 86 LEU A CA 1
ATOM 670 C C . LEU A 1 86 ? 5.763 0.119 20.418 1.00 89.06 86 LEU A C 1
ATOM 672 O O . LEU A 1 86 ? 6.574 0.921 20.893 1.00 89.06 86 LEU A O 1
ATOM 676 N N . SER A 1 87 ? 5.744 -1.169 20.761 1.00 81.94 87 SER A N 1
ATOM 677 C CA . SER A 1 87 ? 6.673 -1.755 21.717 1.00 81.94 87 SER A CA 1
ATOM 678 C C . SER A 1 87 ? 8.108 -1.623 21.208 1.00 81.94 87 SER A C 1
ATOM 680 O O . SER A 1 87 ? 8.475 -2.195 20.185 1.00 81.94 87 SER A O 1
ATOM 682 N N . ARG A 1 88 ? 8.966 -0.917 21.953 1.00 64.50 88 ARG A N 1
ATOM 683 C CA . ARG A 1 88 ? 10.387 -0.731 21.590 1.00 64.50 88 ARG A CA 1
ATOM 684 C C . ARG A 1 88 ? 11.269 -1.966 21.820 1.00 64.50 88 ARG A C 1
ATOM 686 O O . ARG A 1 88 ? 12.464 -1.918 21.543 1.00 64.50 88 ARG A O 1
ATOM 693 N N . ARG A 1 89 ? 10.730 -3.052 22.389 1.00 54.31 89 ARG A N 1
ATOM 694 C CA . ARG A 1 89 ? 11.527 -4.157 22.960 1.00 54.31 89 ARG A CA 1
ATOM 695 C C . ARG A 1 89 ? 12.039 -5.196 21.949 1.00 54.31 89 ARG A C 1
ATOM 697 O O . ARG A 1 89 ? 12.705 -6.133 22.373 1.00 54.31 89 ARG A O 1
ATOM 704 N N . GLY A 1 90 ? 11.819 -5.025 20.645 1.00 47.22 90 GLY A N 1
ATOM 705 C CA . GLY A 1 90 ? 12.247 -6.012 19.647 1.00 47.22 90 GLY A CA 1
ATOM 706 C C . GLY A 1 90 ? 12.385 -5.463 18.229 1.00 47.22 90 GLY A C 1
ATOM 707 O O . GLY A 1 90 ? 11.679 -5.903 17.335 1.00 47.22 90 GLY A O 1
ATOM 708 N N . GLY A 1 91 ? 13.309 -4.524 18.011 1.00 53.78 91 GLY A N 1
ATOM 709 C CA . GLY A 1 91 ? 13.696 -4.097 16.661 1.00 53.78 91 GLY A CA 1
ATOM 710 C C . GLY A 1 91 ? 12.668 -3.220 15.939 1.00 53.78 91 GLY A C 1
ATOM 711 O O . GLY A 1 91 ? 11.613 -2.893 16.465 1.00 53.78 91 GLY A O 1
ATOM 712 N N . ARG A 1 92 ? 13.017 -2.797 14.720 1.00 57.91 92 ARG A N 1
ATOM 713 C CA . ARG A 1 92 ? 12.263 -1.877 13.842 1.00 57.91 92 ARG A CA 1
ATOM 714 C C . ARG A 1 92 ? 10.935 -2.459 13.308 1.00 57.91 92 ARG A C 1
ATOM 716 O O . ARG A 1 92 ? 10.429 -1.979 12.299 1.00 57.91 92 ARG A O 1
ATOM 723 N N . ALA A 1 93 ? 10.411 -3.507 13.940 1.00 65.12 93 ALA A N 1
ATOM 724 C CA . ALA A 1 93 ? 9.230 -4.219 13.479 1.00 65.12 93 ALA A CA 1
ATOM 725 C C . ALA A 1 93 ? 7.985 -3.335 13.608 1.00 65.12 93 ALA A C 1
ATOM 727 O O . ALA A 1 93 ? 7.767 -2.674 14.625 1.00 65.12 93 ALA A O 1
ATOM 728 N N . THR A 1 94 ? 7.185 -3.315 12.549 1.00 76.88 94 THR A N 1
ATOM 729 C CA . THR A 1 94 ? 5.998 -2.464 12.436 1.00 76.88 94 THR A CA 1
ATOM 730 C C . THR A 1 94 ? 4.808 -3.346 12.101 1.00 76.88 94 THR A C 1
ATOM 732 O O . THR A 1 94 ? 4.295 -3.278 11.001 1.00 76.88 94 THR A O 1
ATOM 735 N N . HIS A 1 95 ? 4.392 -4.220 13.018 1.00 81.81 95 HIS A N 1
ATOM 736 C CA . HIS A 1 95 ? 3.247 -5.111 12.802 1.00 81.81 95 HIS A CA 1
ATOM 737 C C . HIS A 1 95 ? 2.266 -5.082 13.978 1.00 81.81 95 HIS A C 1
ATOM 739 O O . HIS A 1 95 ? 2.598 -4.608 15.068 1.00 81.81 95 HIS A O 1
ATOM 745 N N . ALA A 1 96 ? 1.072 -5.646 13.781 1.00 83.19 96 ALA A N 1
ATOM 746 C CA . ALA A 1 96 ? -0.045 -5.568 14.729 1.00 83.19 96 ALA A CA 1
ATOM 747 C C . ALA A 1 96 ? 0.315 -6.009 16.160 1.00 83.19 96 ALA A C 1
ATOM 749 O O . ALA A 1 96 ? 0.070 -5.296 17.134 1.00 83.19 96 ALA A O 1
ATOM 750 N N . GLY A 1 97 ? 1.006 -7.149 16.286 1.00 84.69 97 GLY A N 1
ATOM 751 C CA . GLY A 1 97 ? 1.474 -7.673 17.576 1.00 84.69 97 GLY A CA 1
ATOM 752 C C . GLY A 1 97 ? 2.458 -6.770 18.339 1.00 84.69 97 GLY A C 1
ATOM 753 O O . GLY A 1 97 ? 2.641 -6.962 19.538 1.00 84.69 97 GLY A O 1
ATOM 754 N N . CYS A 1 98 ? 3.071 -5.775 17.689 1.00 87.56 98 CYS A N 1
ATOM 755 C CA . CYS A 1 98 ? 3.923 -4.784 18.350 1.00 87.56 98 CYS A CA 1
ATOM 756 C C . CYS A 1 98 ? 3.138 -3.600 18.926 1.00 87.56 98 CYS A C 1
ATOM 758 O O . CYS A 1 98 ? 3.726 -2.787 19.640 1.00 87.56 98 CYS A O 1
ATOM 760 N N . ILE A 1 99 ? 1.839 -3.477 18.638 1.00 91.56 99 ILE A N 1
ATOM 761 C CA . ILE A 1 99 ? 1.008 -2.409 19.192 1.00 91.56 99 ILE A CA 1
ATOM 762 C C . ILE A 1 99 ? 0.766 -2.704 20.675 1.00 91.56 99 ILE A C 1
ATOM 764 O O . ILE A 1 99 ? 0.184 -3.723 21.042 1.00 91.56 99 ILE A O 1
ATOM 768 N N . GLN A 1 100 ? 1.200 -1.814 21.553 1.00 93.25 100 GLN A N 1
ATOM 769 C CA . GLN A 1 100 ? 0.835 -1.787 22.960 1.00 93.25 100 GLN A CA 1
ATOM 770 C C . GLN A 1 100 ? -0.441 -0.965 23.096 1.00 93.25 100 GLN A C 1
ATOM 772 O O . GLN A 1 100 ? -0.507 0.161 22.608 1.00 93.25 100 GLN A O 1
ATOM 777 N N . ILE A 1 101 ? -1.444 -1.560 23.734 1.00 95.62 101 ILE A N 1
ATOM 778 C CA . ILE A 1 101 ? -2.731 -0.929 24.012 1.00 95.62 101 ILE A CA 1
ATOM 779 C C . ILE A 1 101 ? -2.750 -0.645 25.508 1.00 95.62 101 ILE A C 1
ATOM 781 O O . ILE A 1 101 ? -2.675 -1.580 26.306 1.00 95.62 101 ILE A O 1
ATOM 785 N N . GLU A 1 102 ? -2.843 0.626 25.874 1.00 96.00 102 GLU A N 1
ATOM 786 C CA . GLU A 1 102 ? -3.002 1.067 27.257 1.00 96.00 102 GLU A CA 1
ATOM 787 C C . GLU A 1 102 ? -4.333 1.807 27.375 1.00 96.00 102 GLU A C 1
ATOM 789 O O . GLU A 1 102 ? -4.516 2.862 26.771 1.00 96.00 102 GLU A O 1
ATOM 794 N N . ILE A 1 103 ? -5.276 1.232 28.121 1.00 96.19 103 ILE A N 1
ATOM 795 C CA . ILE A 1 103 ? -6.564 1.862 28.426 1.00 96.19 103 ILE A CA 1
ATOM 796 C C . ILE A 1 103 ? -6.405 2.572 29.772 1.00 96.19 103 ILE A C 1
ATOM 798 O O . ILE A 1 103 ? -6.208 1.924 30.800 1.00 96.19 103 ILE A O 1
ATOM 802 N N . LEU A 1 104 ? -6.438 3.897 29.739 1.00 94.75 104 LEU A N 1
ATOM 803 C CA . LEU A 1 104 ? -6.253 4.792 30.873 1.00 94.75 104 LEU A CA 1
ATOM 804 C C . LEU A 1 104 ? -7.608 5.235 31.422 1.00 94.75 104 LEU A C 1
ATOM 806 O O . LEU A 1 104 ? -8.569 5.397 30.664 1.00 94.75 104 LEU A O 1
ATOM 810 N N . ASP A 1 105 ? -7.647 5.456 32.735 1.00 92.62 105 ASP A N 1
ATOM 811 C CA . ASP A 1 105 ? -8.806 5.981 33.467 1.00 92.62 105 ASP A CA 1
ATOM 812 C C . ASP A 1 105 ? -10.071 5.101 33.374 1.00 92.62 105 ASP A C 1
ATOM 814 O O . ASP A 1 105 ? -11.187 5.556 33.623 1.00 92.62 105 ASP A O 1
ATOM 818 N N . PHE A 1 106 ? -9.909 3.814 33.041 1.00 92.50 106 PHE A N 1
ATOM 819 C CA . PHE A 1 106 ? -11.007 2.848 33.060 1.00 92.50 106 PHE A CA 1
ATOM 820 C C . PHE A 1 106 ? -11.375 2.473 34.510 1.00 92.50 106 PHE A C 1
ATOM 822 O O . PHE A 1 106 ? -10.468 2.293 35.323 1.00 92.50 106 PHE A O 1
ATOM 829 N N . PRO A 1 107 ? -12.666 2.323 34.866 1.00 90.25 107 PRO A N 1
ATOM 830 C CA . PRO A 1 107 ? -13.062 2.005 36.239 1.00 90.25 107 PRO A CA 1
ATOM 831 C C . PRO A 1 107 ? -12.489 0.670 36.760 1.00 90.25 107 PRO A C 1
ATOM 833 O O . PRO A 1 107 ? -12.811 -0.393 36.234 1.00 90.25 107 PRO A O 1
ATOM 836 N N . ASP A 1 108 ? -11.724 0.708 37.860 1.00 85.19 108 ASP A N 1
ATOM 837 C CA . ASP A 1 108 ? -11.094 -0.481 38.478 1.00 85.19 108 ASP A CA 1
ATOM 838 C C . ASP A 1 108 ? -12.099 -1.580 38.871 1.00 85.19 108 ASP A C 1
ATOM 840 O O . ASP A 1 108 ? -11.786 -2.769 38.882 1.00 85.19 108 ASP A O 1
ATOM 844 N N . ALA A 1 109 ? -13.331 -1.192 39.214 1.00 83.12 109 ALA A N 1
ATOM 845 C CA . ALA A 1 109 ? -14.384 -2.126 39.611 1.00 83.12 109 ALA A CA 1
ATOM 846 C C . ALA A 1 109 ? -14.918 -2.980 38.440 1.00 83.12 109 ALA A C 1
ATOM 848 O O . ALA A 1 109 ? -15.690 -3.912 38.666 1.00 83.12 109 ALA A O 1
ATOM 849 N N . GLU A 1 110 ? -14.525 -2.672 37.202 1.00 90.62 110 GLU A N 1
ATOM 850 C CA . GLU A 1 110 ? -15.097 -3.215 35.970 1.00 90.62 110 GLU A CA 1
ATOM 851 C C . GLU A 1 110 ? -14.082 -4.029 35.148 1.00 90.62 110 GLU A C 1
ATOM 853 O O . GLU A 1 110 ? -14.095 -4.012 33.917 1.00 90.62 110 GLU A O 1
ATOM 858 N N . GLU A 1 111 ? -13.223 -4.801 35.820 1.00 92.44 111 GLU A N 1
ATOM 859 C CA . GLU A 1 111 ? -12.161 -5.617 35.200 1.00 92.44 111 GLU A CA 1
ATOM 860 C C . GLU A 1 111 ? -12.652 -6.468 34.010 1.00 92.44 111 GLU A C 1
ATOM 862 O O . GLU A 1 111 ? -12.004 -6.542 32.969 1.00 92.44 111 GLU A O 1
ATOM 867 N N . ALA A 1 112 ? -13.833 -7.087 34.109 1.00 93.94 112 ALA A N 1
ATOM 868 C CA . ALA A 1 112 ? -14.379 -7.894 33.015 1.00 93.94 112 ALA A CA 1
ATOM 869 C C . ALA A 1 112 ? -14.690 -7.061 31.756 1.00 93.94 112 ALA A C 1
ATOM 871 O O . ALA A 1 112 ? -14.468 -7.524 30.633 1.00 93.94 112 ALA A O 1
ATOM 872 N N . LEU A 1 113 ? -15.182 -5.829 31.927 1.00 95.12 113 LEU A N 1
ATOM 873 C CA . LEU A 1 113 ? -15.449 -4.909 30.820 1.00 95.12 113 LEU A CA 1
ATOM 874 C C . LEU A 1 113 ? -14.144 -4.359 30.244 1.00 95.12 113 LEU A C 1
ATOM 876 O O . LEU A 1 113 ? -14.017 -4.296 29.022 1.00 95.12 113 LEU A O 1
ATOM 880 N N . TYR A 1 114 ? -13.156 -4.068 31.097 1.00 95.62 114 TYR A N 1
ATOM 881 C CA . TYR A 1 114 ? -11.807 -3.700 30.668 1.00 95.62 114 TYR A CA 1
ATOM 882 C C . TYR A 1 114 ? -11.220 -4.759 29.731 1.00 95.62 114 TYR A C 1
ATOM 884 O O . TYR A 1 114 ? -10.844 -4.451 28.599 1.00 95.62 114 TYR A O 1
ATOM 892 N N . GLN A 1 115 ? -11.194 -6.024 30.169 1.00 96.19 115 GLN A N 1
ATOM 893 C CA . GLN A 1 115 ? -10.641 -7.122 29.374 1.00 96.19 115 GLN A CA 1
ATOM 894 C C . GLN A 1 115 ? -11.424 -7.320 28.075 1.00 96.19 115 GLN A C 1
ATOM 896 O O . GLN A 1 115 ? -10.836 -7.557 27.021 1.00 96.19 115 GLN A O 1
ATOM 901 N N . THR A 1 116 ? -12.747 -7.159 28.121 1.00 96.38 116 THR A N 1
ATOM 902 C CA . THR A 1 116 ? -13.592 -7.255 26.926 1.00 96.38 116 THR A CA 1
ATOM 903 C C . THR A 1 116 ? -13.255 -6.167 25.906 1.00 96.38 116 THR A C 1
ATOM 905 O O . THR A 1 116 ? -13.053 -6.474 24.731 1.00 96.38 116 THR A O 1
ATOM 908 N N . LEU A 1 117 ?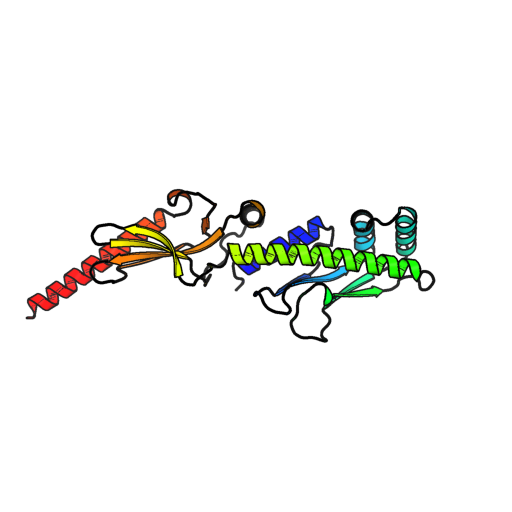 -13.134 -4.908 26.341 1.00 96.31 117 LEU A N 1
ATOM 909 C CA . LEU A 1 117 ? -12.739 -3.796 25.476 1.00 96.31 117 LEU A CA 1
ATOM 910 C C . LEU A 1 117 ? -11.324 -3.994 24.922 1.00 96.31 117 LEU A C 1
ATOM 912 O O . LEU A 1 117 ? -11.104 -3.809 23.726 1.00 96.31 117 LEU A O 1
ATOM 916 N N . TYR A 1 118 ? -10.380 -4.408 25.771 1.00 96.81 118 TYR A N 1
ATOM 917 C CA . TYR A 1 118 ? -9.003 -4.689 25.375 1.00 96.81 118 TYR A CA 1
ATOM 918 C C . TYR A 1 118 ? -8.939 -5.756 24.278 1.00 96.81 118 TYR A C 1
ATOM 920 O O . TYR A 1 118 ? -8.305 -5.543 23.243 1.00 96.81 118 TYR A O 1
ATOM 928 N N . HIS A 1 119 ? -9.610 -6.892 24.478 1.00 97.06 119 HIS A N 1
ATOM 929 C CA . HIS A 1 119 ? -9.620 -7.984 23.508 1.00 97.06 119 HIS A CA 1
ATOM 930 C C . HIS A 1 119 ? -10.311 -7.589 22.204 1.00 97.06 119 HIS A C 1
ATOM 932 O O . HIS A 1 119 ? -9.782 -7.891 21.135 1.00 97.06 119 HIS A O 1
ATOM 938 N N . ALA A 1 120 ? -11.431 -6.865 22.282 1.00 97.12 120 ALA A N 1
ATOM 939 C CA . ALA A 1 120 ? -12.114 -6.357 21.100 1.00 97.12 120 ALA A CA 1
ATOM 940 C C . ALA A 1 120 ? -11.204 -5.418 20.291 1.00 97.12 120 ALA A C 1
ATOM 942 O O . ALA A 1 120 ? -11.032 -5.619 19.091 1.00 97.12 120 ALA A O 1
ATOM 943 N N . LEU A 1 121 ? -10.558 -4.443 20.942 1.00 96.81 121 LEU A N 1
ATOM 944 C CA . LEU A 1 121 ? -9.612 -3.529 20.291 1.00 96.81 121 LEU A CA 1
ATOM 945 C C . LEU A 1 121 ? -8.414 -4.267 19.693 1.00 96.81 121 LEU A C 1
ATOM 947 O O . LEU A 1 121 ? -8.015 -3.967 18.570 1.00 96.81 121 LEU A O 1
ATOM 951 N N . ARG A 1 122 ? -7.845 -5.236 20.421 1.00 96.69 122 ARG A N 1
ATOM 952 C CA . ARG A 1 122 ? -6.729 -6.057 19.939 1.00 96.69 122 ARG A CA 1
ATOM 953 C C . ARG A 1 122 ? -7.101 -6.786 18.653 1.00 96.69 122 ARG A C 1
ATOM 955 O O . ARG A 1 122 ? -6.388 -6.661 17.665 1.00 96.69 122 ARG A O 1
ATOM 962 N N . GLN A 1 123 ? -8.222 -7.501 18.663 1.00 96.44 123 GLN A N 1
ATOM 963 C CA . GLN A 1 123 ? -8.668 -8.288 17.519 1.00 96.44 123 GLN A CA 1
ATOM 964 C C . GLN A 1 123 ? -9.026 -7.405 16.311 1.00 96.44 123 GLN A C 1
ATOM 966 O O . GLN A 1 123 ? -8.741 -7.769 15.167 1.00 96.44 123 GLN A O 1
ATOM 971 N N . ASP A 1 124 ? -9.609 -6.228 16.550 1.00 96.31 124 ASP A N 1
ATOM 972 C CA . ASP A 1 124 ? -9.932 -5.266 15.494 1.00 96.31 124 ASP A CA 1
ATOM 973 C C . ASP A 1 124 ? -8.671 -4.676 14.854 1.00 96.31 124 ASP A C 1
ATOM 975 O O . ASP A 1 124 ? -8.556 -4.659 13.628 1.00 96.31 124 ASP A O 1
ATOM 979 N N . LEU A 1 125 ? -7.688 -4.284 15.673 1.00 95.31 125 LEU A N 1
ATOM 980 C CA . LEU A 1 125 ? -6.388 -3.797 15.210 1.00 95.31 125 LEU A CA 1
ATOM 981 C C . LEU A 1 125 ? -5.604 -4.879 14.463 1.00 95.31 125 LEU A C 1
ATOM 983 O O . LEU A 1 125 ? -5.027 -4.581 13.419 1.00 95.31 125 LEU A O 1
ATOM 987 N N . ASP A 1 126 ? -5.613 -6.124 14.945 1.00 95.00 126 ASP A N 1
ATOM 988 C CA . ASP A 1 126 ? -4.981 -7.254 14.256 1.00 95.00 126 ASP A CA 1
ATOM 989 C C . ASP A 1 126 ? -5.614 -7.475 12.874 1.00 95.00 126 ASP A C 1
ATOM 991 O O . ASP A 1 126 ? -4.906 -7.633 11.879 1.00 95.00 126 ASP A O 1
ATOM 995 N N . THR A 1 127 ? -6.945 -7.395 12.784 1.00 95.38 127 THR A N 1
ATOM 996 C CA . THR A 1 127 ? -7.675 -7.517 11.513 1.00 95.38 127 THR A CA 1
ATOM 997 C C . THR A 1 127 ? -7.351 -6.363 10.563 1.00 95.38 127 THR A C 1
ATOM 999 O O . THR A 1 127 ? -7.037 -6.600 9.394 1.00 95.38 127 THR A O 1
ATOM 1002 N N . LEU A 1 128 ? -7.405 -5.121 11.053 1.00 95.38 128 LEU A N 1
ATOM 1003 C CA . LEU A 1 128 ? -7.067 -3.916 10.292 1.00 95.38 128 LEU A CA 1
ATOM 1004 C C . LEU A 1 128 ? -5.644 -4.008 9.729 1.00 95.38 128 LEU A C 1
ATOM 1006 O O . LEU A 1 128 ? -5.438 -3.829 8.529 1.00 95.38 128 LEU A O 1
ATOM 1010 N N . CYS A 1 129 ? -4.670 -4.328 10.582 1.00 94.50 129 CYS A N 1
ATOM 1011 C CA . CYS A 1 129 ? -3.266 -4.413 10.200 1.00 94.50 129 CYS A CA 1
ATOM 1012 C C . CYS A 1 129 ? -3.008 -5.560 9.216 1.00 94.50 129 CYS A C 1
ATOM 1014 O O . CYS A 1 129 ? -2.241 -5.374 8.278 1.00 94.50 129 CYS A O 1
ATOM 1016 N N . ALA A 1 130 ? -3.684 -6.705 9.359 1.00 93.94 130 ALA A N 1
ATOM 1017 C CA . ALA A 1 130 ? -3.569 -7.817 8.413 1.00 93.94 130 ALA A CA 1
ATOM 1018 C C . ALA A 1 130 ? -4.159 -7.484 7.029 1.00 93.94 130 ALA A C 1
ATOM 1020 O O . ALA A 1 130 ? -3.610 -7.875 5.996 1.00 93.94 130 ALA A O 1
ATOM 1021 N N . VAL A 1 131 ? -5.282 -6.754 6.976 1.00 95.56 131 VAL A N 1
ATOM 1022 C CA . VAL A 1 131 ? -5.839 -6.245 5.708 1.00 95.56 131 VAL A CA 1
ATOM 1023 C C . VAL A 1 131 ? -4.855 -5.288 5.048 1.00 95.56 131 VAL A C 1
ATOM 1025 O O . VAL A 1 131 ? -4.548 -5.454 3.869 1.00 95.56 131 VAL A O 1
ATOM 1028 N N . ALA A 1 132 ? -4.344 -4.341 5.823 1.00 94.81 132 ALA A N 1
ATOM 1029 C CA . ALA A 1 132 ? -3.360 -3.370 5.388 1.00 94.81 132 ALA A CA 1
ATOM 1030 C C . ALA A 1 132 ? -2.063 -3.996 4.874 1.00 94.81 132 ALA A C 1
ATOM 1032 O O . ALA A 1 132 ? -1.572 -3.588 3.832 1.00 94.81 132 ALA A O 1
ATOM 1033 N N . GLU A 1 133 ? -1.511 -4.978 5.580 1.00 94.69 133 GLU A N 1
ATOM 1034 C CA . GLU A 1 133 ? -0.281 -5.660 5.183 1.00 94.69 133 GLU A CA 1
ATOM 1035 C C . GLU A 1 133 ? -0.464 -6.368 3.838 1.00 94.69 133 GLU A C 1
ATOM 1037 O O . GLU A 1 133 ? 0.324 -6.177 2.914 1.00 94.69 133 GLU A O 1
ATOM 1042 N N . ARG A 1 134 ? -1.565 -7.110 3.684 1.00 94.81 134 ARG A N 1
ATOM 1043 C CA . ARG A 1 134 ? -1.916 -7.762 2.418 1.00 94.81 134 ARG A CA 1
ATOM 1044 C C . ARG A 1 134 ? -2.075 -6.756 1.276 1.00 94.81 134 ARG A C 1
ATOM 1046 O O . ARG A 1 134 ? -1.543 -6.996 0.197 1.00 94.81 134 ARG A O 1
ATOM 1053 N N . GLN A 1 135 ? -2.803 -5.660 1.493 1.00 95.94 135 GLN A N 1
ATOM 1054 C CA . GLN A 1 135 ? -2.954 -4.614 0.477 1.00 95.94 135 GLN A CA 1
ATOM 1055 C C . GLN A 1 135 ? -1.619 -3.918 0.188 1.00 95.94 135 GLN A C 1
ATOM 1057 O O . GLN A 1 135 ? -1.310 -3.636 -0.962 1.00 95.94 135 GLN A O 1
ATOM 1062 N N . GLY A 1 136 ? -0.781 -3.711 1.200 1.00 94.31 136 GLY A N 1
ATOM 1063 C CA . GLY A 1 136 ? 0.540 -3.122 1.041 1.00 94.31 136 GLY A CA 1
ATOM 1064 C C . GLY A 1 136 ? 1.475 -3.983 0.194 1.00 94.31 136 GLY A C 1
ATOM 1065 O O . GLY A 1 136 ? 2.161 -3.449 -0.672 1.00 94.31 136 GLY A O 1
ATOM 1066 N N . TYR A 1 137 ? 1.456 -5.309 0.361 1.00 94.00 137 TYR A N 1
ATOM 1067 C CA . TYR A 1 137 ? 2.183 -6.214 -0.535 1.00 94.00 137 TYR A CA 1
ATOM 1068 C C . TYR A 1 137 ? 1.612 -6.214 -1.957 1.00 94.00 137 TYR A C 1
ATOM 1070 O O . TYR A 1 137 ? 2.381 -6.186 -2.912 1.00 94.00 137 TYR A O 1
ATOM 1078 N N . GLN A 1 138 ? 0.285 -6.141 -2.120 1.00 94.56 138 GLN A N 1
ATOM 1079 C CA . GLN A 1 138 ? -0.321 -5.957 -3.447 1.00 94.56 138 GLN A CA 1
ATOM 1080 C C . GLN A 1 138 ? 0.159 -4.661 -4.111 1.00 94.56 138 GLN A C 1
ATOM 1082 O O . GLN A 1 138 ? 0.483 -4.667 -5.295 1.00 94.56 138 GLN A O 1
ATOM 1087 N N . LEU A 1 139 ? 0.254 -3.560 -3.358 1.00 93.19 139 LEU A N 1
ATOM 1088 C CA . LEU A 1 139 ? 0.800 -2.301 -3.866 1.00 93.19 139 LEU A CA 1
ATOM 1089 C C . LEU A 1 139 ? 2.284 -2.419 -4.202 1.00 93.19 139 LEU A C 1
ATOM 1091 O O . LEU A 1 139 ? 2.709 -1.876 -5.219 1.00 93.19 139 LEU A O 1
ATOM 1095 N N . LEU A 1 140 ? 3.066 -3.128 -3.386 1.00 91.06 140 LEU A N 1
ATOM 1096 C CA . LEU A 1 140 ? 4.491 -3.337 -3.630 1.00 91.06 140 LEU A CA 1
ATOM 1097 C C . LEU A 1 140 ? 4.691 -4.098 -4.946 1.00 91.06 140 LEU A C 1
ATOM 1099 O O . LEU A 1 140 ? 5.428 -3.640 -5.814 1.00 91.06 140 LEU A O 1
ATOM 1103 N N . ASP A 1 141 ? 3.946 -5.181 -5.154 1.00 90.88 141 ASP A N 1
ATOM 1104 C CA . ASP A 1 141 ? 3.990 -5.967 -6.391 1.00 90.88 141 ASP A CA 1
ATOM 1105 C C . ASP A 1 141 ? 3.465 -5.175 -7.599 1.00 90.88 141 ASP A C 1
ATOM 1107 O O . ASP A 1 141 ? 3.951 -5.312 -8.727 1.00 90.88 141 ASP A O 1
ATOM 1111 N N . ALA A 1 142 ? 2.469 -4.313 -7.392 1.00 92.06 142 ALA A N 1
ATOM 1112 C CA . ALA A 1 142 ? 1.905 -3.484 -8.450 1.00 92.06 142 ALA A CA 1
ATOM 1113 C C . ALA A 1 142 ? 2.831 -2.330 -8.870 1.00 92.06 142 ALA A C 1
ATOM 1115 O O . ALA A 1 142 ? 2.730 -1.874 -10.012 1.00 92.06 142 ALA A O 1
ATOM 1116 N N . THR A 1 143 ? 3.725 -1.883 -7.981 1.00 89.81 143 THR A N 1
ATOM 1117 C CA . THR A 1 143 ? 4.583 -0.701 -8.188 1.00 89.81 143 THR A CA 1
ATOM 1118 C C . THR A 1 143 ? 6.050 -1.030 -8.441 1.00 89.81 143 THR A C 1
ATOM 1120 O O . THR A 1 143 ? 6.760 -0.223 -9.032 1.00 89.81 143 THR A O 1
ATOM 1123 N N . VAL A 1 144 ? 6.507 -2.224 -8.059 1.00 86.56 144 VAL A N 1
ATOM 1124 C CA . VAL A 1 144 ? 7.893 -2.664 -8.244 1.00 86.56 144 VAL A CA 1
ATOM 1125 C C . VAL A 1 144 ? 7.947 -3.776 -9.294 1.00 86.56 144 VAL A C 1
ATOM 1127 O O . VAL A 1 144 ? 7.252 -4.787 -9.160 1.00 86.56 144 VAL A O 1
ATOM 1130 N N . PRO A 1 145 ? 8.737 -3.645 -10.375 1.00 85.94 145 PRO A N 1
ATOM 1131 C CA . PRO A 1 145 ? 8.892 -4.728 -11.339 1.00 85.94 145 PRO A CA 1
ATOM 1132 C C . PRO A 1 145 ? 9.577 -5.952 -10.702 1.00 85.94 145 PRO A C 1
ATOM 1134 O O . PRO A 1 145 ? 10.437 -5.796 -9.837 1.00 85.94 145 PRO A O 1
ATOM 1137 N N . PRO A 1 146 ? 9.221 -7.179 -11.131 1.00 80.94 146 PRO A N 1
ATOM 1138 C CA . PRO A 1 146 ? 9.754 -8.411 -10.539 1.00 80.94 146 PRO A CA 1
ATOM 1139 C C . PRO A 1 146 ? 11.263 -8.573 -10.756 1.00 80.94 146 PRO A C 1
ATOM 1141 O O . PRO A 1 146 ? 11.944 -9.219 -9.961 1.00 80.94 146 PRO A O 1
ATOM 1144 N N . PHE A 1 147 ? 11.783 -7.983 -11.832 1.00 80.12 147 PHE A N 1
ATOM 1145 C CA . PHE A 1 147 ? 13.201 -7.931 -12.145 1.00 80.12 147 PHE A CA 1
ATOM 1146 C C . PHE A 1 147 ? 13.581 -6.498 -12.475 1.00 80.12 147 PHE A C 1
ATOM 1148 O O . PHE A 1 147 ? 12.787 -5.752 -13.053 1.00 80.12 147 PHE A O 1
ATOM 1155 N N . ASP A 1 148 ? 14.813 -6.129 -12.141 1.00 78.62 148 ASP A N 1
ATOM 1156 C CA . ASP A 1 148 ? 15.346 -4.873 -12.632 1.00 78.62 148 ASP A CA 1
ATOM 1157 C C . ASP A 1 148 ? 15.484 -4.931 -14.156 1.00 78.62 148 ASP A C 1
ATOM 1159 O O . ASP A 1 148 ? 15.958 -5.924 -14.715 1.00 78.62 148 ASP A O 1
ATOM 1163 N N . SER A 1 149 ? 15.044 -3.866 -14.823 1.00 81.12 149 SER A N 1
ATOM 1164 C CA . SER A 1 149 ? 14.958 -3.789 -16.281 1.00 81.12 149 SER A CA 1
ATOM 1165 C C . SER A 1 149 ? 14.044 -4.845 -16.941 1.00 81.12 149 SER A C 1
ATOM 1167 O O . SER A 1 149 ? 14.394 -5.422 -17.976 1.00 81.12 149 SER A O 1
ATOM 1169 N N . ASP A 1 150 ? 12.856 -5.088 -16.376 1.00 88.12 150 ASP A N 1
ATOM 1170 C CA . ASP A 1 150 ? 11.854 -5.994 -16.958 1.00 88.12 150 ASP A CA 1
ATOM 1171 C C . ASP A 1 150 ? 11.258 -5.428 -18.263 1.00 88.12 150 ASP A C 1
ATOM 1173 O O . ASP A 1 150 ? 10.693 -4.333 -18.292 1.00 88.12 150 ASP A O 1
ATOM 1177 N N . VAL A 1 151 ? 11.382 -6.156 -19.377 1.00 92.50 151 VAL A N 1
ATOM 1178 C CA . VAL A 1 151 ? 10.928 -5.682 -20.696 1.00 92.50 151 VAL A CA 1
ATOM 1179 C C . VAL A 1 151 ? 9.430 -5.934 -20.849 1.00 92.50 151 VAL A C 1
ATOM 1181 O O . VAL A 1 151 ? 9.000 -7.036 -21.185 1.00 92.50 151 VAL A O 1
ATOM 1184 N N . LEU A 1 152 ? 8.628 -4.883 -20.686 1.00 92.19 152 LEU A N 1
ATOM 1185 C CA . LEU A 1 152 ? 7.167 -4.953 -20.806 1.00 92.19 152 LEU A CA 1
ATOM 1186 C C . LEU A 1 152 ? 6.691 -5.032 -22.259 1.00 92.19 152 LEU A C 1
ATOM 1188 O O . LEU A 1 152 ? 5.621 -5.562 -22.560 1.00 92.19 152 LEU A O 1
ATOM 1192 N N . PHE A 1 153 ? 7.465 -4.453 -23.175 1.00 92.06 153 PHE A N 1
ATOM 1193 C CA . PHE A 1 153 ? 7.132 -4.397 -24.591 1.00 92.06 153 PHE A CA 1
ATOM 1194 C C . PHE A 1 153 ? 8.391 -4.297 -25.443 1.00 92.06 153 PHE A C 1
ATOM 1196 O O . PHE A 1 153 ? 9.292 -3.517 -25.144 1.00 92.06 153 PHE A O 1
ATOM 1203 N N . GLU A 1 154 ? 8.409 -5.020 -26.563 1.00 95.00 154 GLU A N 1
ATOM 1204 C CA . GLU A 1 154 ? 9.405 -4.852 -27.615 1.00 95.00 154 GLU A CA 1
ATOM 1205 C C . GLU A 1 154 ? 8.725 -4.828 -28.989 1.00 95.00 154 GLU A C 1
ATOM 1207 O O . GLU A 1 1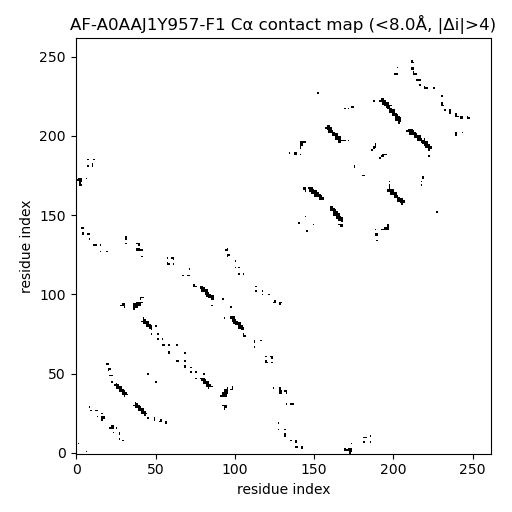54 ? 7.955 -5.722 -29.348 1.00 95.00 154 GLU A O 1
ATOM 1212 N N . ARG A 1 155 ? 9.064 -3.827 -29.806 1.00 94.50 155 ARG A N 1
ATOM 1213 C CA . ARG A 1 155 ? 8.745 -3.805 -31.234 1.00 94.50 155 ARG A CA 1
ATOM 1214 C C . ARG A 1 155 ? 10.014 -3.720 -32.054 1.00 94.50 155 ARG A C 1
ATOM 1216 O O . ARG A 1 155 ? 10.766 -2.751 -31.983 1.00 94.50 155 ARG A O 1
ATOM 1223 N N . ARG A 1 156 ? 10.204 -4.723 -32.907 1.00 96.06 156 ARG A N 1
ATOM 1224 C CA . ARG A 1 156 ? 11.380 -4.844 -33.765 1.00 96.06 156 ARG A CA 1
ATOM 1225 C C . ARG A 1 156 ? 11.093 -4.390 -35.190 1.00 96.06 156 ARG A C 1
ATOM 1227 O O . ARG A 1 156 ? 10.008 -4.584 -35.736 1.00 96.06 156 ARG A O 1
ATOM 1234 N N . THR A 1 157 ? 12.121 -3.833 -35.804 1.00 93.31 157 THR A N 1
ATOM 1235 C CA . THR A 1 157 ? 12.285 -3.685 -37.250 1.00 93.31 157 THR A CA 1
ATOM 1236 C C . THR A 1 157 ? 13.502 -4.507 -37.679 1.00 93.31 157 THR A C 1
ATOM 1238 O O . THR A 1 157 ? 14.096 -5.218 -36.868 1.00 93.31 157 THR A O 1
ATOM 1241 N N . ARG A 1 158 ? 13.923 -4.400 -38.944 1.00 94.25 158 ARG A N 1
ATOM 1242 C CA . ARG A 1 158 ? 15.129 -5.089 -39.427 1.00 94.25 158 ARG A CA 1
ATOM 1243 C C . ARG A 1 158 ? 16.401 -4.693 -38.665 1.00 94.25 158 ARG A C 1
ATOM 1245 O O . ARG A 1 158 ? 17.260 -5.541 -38.459 1.00 94.25 158 ARG A O 1
ATOM 1252 N N . HIS A 1 159 ? 16.532 -3.423 -38.279 1.00 94.31 159 HIS A N 1
ATOM 1253 C CA . HIS A 1 159 ? 17.776 -2.880 -37.717 1.00 94.31 159 HIS A CA 1
ATOM 1254 C C . HIS A 1 159 ? 17.621 -2.287 -36.321 1.00 94.31 159 HIS A C 1
ATOM 1256 O O . HIS A 1 159 ? 18.629 -2.036 -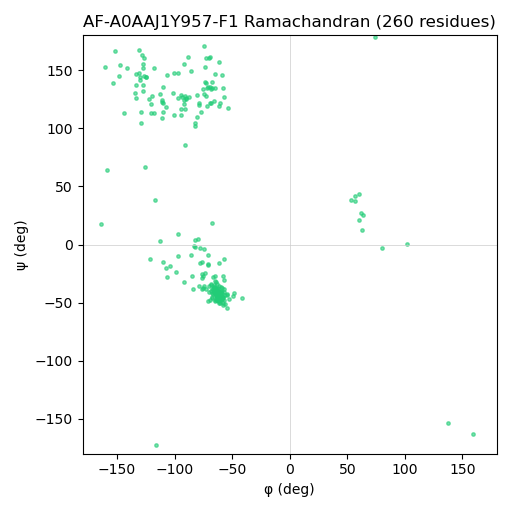35.671 1.00 94.31 159 HIS A O 1
ATOM 1262 N N . PHE A 1 160 ? 16.392 -2.083 -35.851 1.00 96.31 160 PHE A N 1
ATOM 1263 C CA . PHE A 1 160 ? 16.124 -1.400 -34.589 1.00 96.31 160 PHE A CA 1
ATOM 1264 C C . PHE A 1 160 ? 15.101 -2.154 -33.748 1.00 96.31 160 PHE A C 1
ATOM 1266 O O . PHE A 1 160 ? 14.166 -2.732 -34.307 1.00 96.31 160 PHE A O 1
ATOM 1273 N N . ALA A 1 161 ? 15.240 -2.089 -32.428 1.00 97.19 161 ALA A N 1
ATOM 1274 C CA . ALA A 1 161 ? 14.214 -2.487 -31.473 1.00 97.19 161 ALA A CA 1
ATOM 1275 C C . ALA A 1 161 ? 13.829 -1.286 -30.607 1.00 97.19 161 ALA A C 1
ATOM 1277 O O . ALA A 1 161 ? 14.703 -0.639 -30.037 1.00 97.19 161 ALA A O 1
ATOM 1278 N N . LEU A 1 162 ? 12.531 -0.995 -30.536 1.00 95.94 162 LEU A N 1
ATOM 1279 C CA . LEU A 1 162 ? 11.947 -0.093 -29.548 1.00 95.94 162 LEU A CA 1
ATOM 1280 C C . LEU A 1 162 ? 11.486 -0.939 -28.365 1.00 95.94 162 LEU A C 1
ATOM 1282 O O . LEU A 1 162 ? 10.719 -1.883 -28.575 1.00 95.94 162 LEU A O 1
ATOM 1286 N N . ARG A 1 163 ? 11.920 -0.600 -27.154 1.00 95.88 163 ARG A N 1
ATOM 1287 C CA . ARG A 1 163 ? 11.541 -1.309 -25.930 1.00 95.88 163 ARG A CA 1
ATOM 1288 C C . ARG A 1 163 ? 10.976 -0.350 -24.900 1.00 95.88 163 ARG A C 1
ATOM 1290 O O . ARG A 1 163 ? 11.434 0.785 -24.812 1.00 95.88 163 ARG A O 1
ATOM 1297 N N . ALA A 1 164 ? 10.004 -0.835 -24.138 1.00 94.50 164 ALA A N 1
ATOM 1298 C CA . ALA A 1 164 ? 9.592 -0.232 -22.880 1.00 94.50 164 ALA A CA 1
ATOM 1299 C C . ALA A 1 164 ? 10.005 -1.182 -21.758 1.00 94.50 164 ALA A C 1
ATOM 1301 O O . ALA A 1 164 ? 9.637 -2.360 -21.773 1.00 94.50 164 ALA A O 1
ATOM 1302 N N . VAL A 1 165 ? 10.803 -0.669 -20.834 1.00 93.75 165 VAL A N 1
ATOM 1303 C CA . VAL A 1 165 ? 11.466 -1.425 -19.779 1.00 93.75 165 VAL A CA 1
ATOM 1304 C C . VAL A 1 165 ? 11.029 -0.844 -18.441 1.00 93.75 165 VAL A C 1
ATOM 1306 O O . VAL A 1 165 ? 11.157 0.357 -18.240 1.00 93.75 165 VAL A O 1
ATOM 1309 N N . ALA A 1 166 ? 10.492 -1.661 -17.543 1.00 92.00 166 ALA A N 1
ATOM 1310 C CA . ALA A 1 166 ? 10.146 -1.222 -16.200 1.00 92.00 166 ALA A CA 1
ATOM 1311 C C . ALA A 1 166 ? 11.409 -1.073 -15.346 1.00 92.00 166 ALA A C 1
ATOM 1313 O O . ALA A 1 166 ? 12.264 -1.963 -15.334 1.00 92.00 166 ALA A O 1
ATOM 1314 N N . GLU A 1 167 ? 11.505 0.034 -14.617 1.00 87.12 167 GLU A N 1
ATOM 1315 C CA . GLU A 1 167 ? 12.617 0.304 -13.709 1.00 87.12 167 GLU A CA 1
ATOM 1316 C C . GLU A 1 167 ? 12.195 0.154 -12.251 1.00 87.12 167 GLU A C 1
ATOM 1318 O O . GLU A 1 167 ? 11.057 0.429 -11.870 1.00 87.12 167 GLU A O 1
ATOM 1323 N N . THR A 1 168 ? 13.131 -0.321 -11.431 1.00 76.81 168 THR A N 1
ATOM 1324 C CA . THR A 1 168 ? 12.943 -0.443 -9.980 1.00 76.81 168 THR A CA 1
ATOM 1325 C C . THR A 1 168 ? 13.047 0.895 -9.256 1.00 76.81 168 THR A C 1
ATOM 1327 O O . THR A 1 168 ? 12.490 1.041 -8.169 1.00 76.81 168 THR A O 1
ATOM 1330 N N . HIS A 1 169 ? 13.766 1.861 -9.834 1.00 64.31 169 HIS A N 1
ATOM 1331 C CA . HIS A 1 169 ? 13.961 3.176 -9.242 1.00 64.31 169 HIS A CA 1
ATOM 1332 C C . HIS A 1 169 ? 12.932 4.164 -9.777 1.00 64.31 169 HIS A C 1
ATOM 1334 O O . HIS A 1 169 ? 12.884 4.486 -10.962 1.00 64.31 169 HIS A O 1
ATOM 1340 N N . ASP A 1 170 ? 12.112 4.648 -8.854 1.00 61.38 170 ASP A N 1
ATOM 1341 C CA . ASP A 1 170 ? 11.243 5.789 -9.058 1.00 61.38 170 ASP A CA 1
ATOM 1342 C C . ASP A 1 170 ? 11.997 7.057 -8.635 1.00 61.38 170 ASP A C 1
ATOM 1344 O O . ASP A 1 170 ? 11.919 7.497 -7.488 1.00 61.38 170 ASP A O 1
ATOM 1348 N N . ASP A 1 171 ? 12.784 7.614 -9.557 1.00 53.31 171 ASP A N 1
ATOM 1349 C CA . ASP A 1 171 ? 13.395 8.942 -9.391 1.00 53.31 171 ASP A CA 1
ATOM 1350 C C . ASP A 1 171 ? 12.376 10.073 -9.661 1.00 53.31 171 ASP A C 1
ATOM 1352 O O . ASP A 1 171 ? 12.690 11.261 -9.526 1.00 53.31 171 ASP A O 1
ATOM 1356 N N . GLY A 1 172 ? 11.148 9.709 -10.051 1.00 51.88 172 GLY A N 1
ATOM 1357 C CA . GLY A 1 172 ? 10.046 10.624 -10.297 1.00 51.88 172 GLY A CA 1
ATOM 1358 C C . GLY A 1 172 ? 9.519 11.228 -8.999 1.00 51.88 172 GLY A C 1
ATOM 1359 O O . GLY A 1 172 ? 9.322 10.554 -7.991 1.00 51.88 172 GLY A O 1
ATOM 1360 N N . GLN A 1 173 ? 9.280 12.537 -9.008 1.00 54.44 173 GLN A N 1
ATOM 1361 C CA . GLN A 1 173 ? 8.429 13.148 -7.991 1.00 54.44 173 GLN A CA 1
ATOM 1362 C C . GLN A 1 173 ? 6.984 12.749 -8.285 1.00 54.44 173 GLN A C 1
ATOM 1364 O O . GLN A 1 173 ? 6.589 12.775 -9.448 1.00 54.44 173 GLN A O 1
ATOM 1369 N N . ALA A 1 174 ? 6.210 12.423 -7.247 1.00 57.31 174 ALA A N 1
ATOM 1370 C CA . ALA A 1 174 ? 4.778 12.186 -7.389 1.00 57.31 174 ALA A CA 1
ATOM 1371 C C . ALA A 1 174 ? 4.123 13.393 -8.091 1.00 57.31 174 ALA A C 1
ATOM 1373 O O . ALA A 1 174 ? 4.194 14.510 -7.574 1.00 57.31 174 ALA A O 1
ATOM 1374 N N . LEU A 1 175 ? 3.543 13.185 -9.275 1.00 54.66 175 LEU A N 1
ATOM 1375 C CA . LEU A 1 175 ? 3.015 14.256 -10.127 1.00 54.66 175 LEU A CA 1
ATOM 1376 C C . LEU A 1 175 ? 1.587 14.648 -9.735 1.00 54.66 175 LEU A C 1
ATOM 1378 O O . LEU A 1 175 ? 1.181 15.789 -9.957 1.00 54.66 175 LEU A O 1
ATOM 1382 N N . ALA A 1 176 ? 0.811 13.730 -9.151 1.00 59.84 176 ALA A N 1
ATOM 1383 C CA . ALA A 1 176 ? -0.567 14.020 -8.773 1.00 59.84 176 ALA A CA 1
ATOM 1384 C C . ALA A 1 176 ? -0.656 14.747 -7.417 1.00 59.84 176 ALA A C 1
ATOM 1386 O O . ALA A 1 176 ? -0.549 14.144 -6.346 1.00 59.84 176 ALA A O 1
ATOM 1387 N N . GLU A 1 177 ? -0.923 16.054 -7.472 1.00 60.94 177 GLU A N 1
ATOM 1388 C CA . GLU A 1 177 ? -1.256 16.886 -6.304 1.00 60.94 177 GLU A CA 1
ATOM 1389 C C . GLU A 1 177 ? -2.703 16.663 -5.803 1.00 60.94 177 GLU A C 1
ATOM 1391 O O . GLU A 1 177 ? -3.026 17.058 -4.684 1.00 60.94 177 GLU A O 1
ATOM 1396 N N . ASP A 1 178 ? -3.573 16.020 -6.600 1.00 70.12 178 ASP A N 1
ATOM 1397 C CA . ASP A 1 178 ? -4.985 15.770 -6.264 1.00 70.12 178 ASP A CA 1
ATOM 1398 C C . ASP A 1 178 ? -5.185 14.414 -5.543 1.00 70.12 178 ASP A C 1
ATOM 1400 O O . ASP A 1 178 ? -4.975 13.355 -6.144 1.00 70.12 178 ASP A O 1
ATOM 1404 N N . PRO A 1 179 ? -5.649 14.407 -4.275 1.00 67.56 179 PRO A N 1
ATOM 1405 C CA . PRO A 1 179 ? -5.937 13.190 -3.513 1.00 67.56 179 PRO A CA 1
ATOM 1406 C C . PRO A 1 179 ? -6.956 12.239 -4.155 1.00 67.56 179 PRO A C 1
ATOM 1408 O O . PRO A 1 179 ? -6.908 11.038 -3.889 1.00 67.56 179 PRO A O 1
ATOM 1411 N N . THR A 1 180 ? -7.884 12.744 -4.972 1.00 74.00 180 THR A N 1
ATOM 1412 C CA . THR A 1 180 ? -8.935 11.919 -5.592 1.00 74.00 180 THR A CA 1
ATOM 1413 C C . THR A 1 180 ? -8.376 10.979 -6.659 1.00 74.00 180 THR A C 1
ATOM 1415 O O . THR A 1 180 ? -8.778 9.816 -6.728 1.00 74.00 180 THR A O 1
ATOM 1418 N N . LEU A 1 181 ? -7.365 11.428 -7.408 1.00 80.94 181 LEU A N 1
ATOM 1419 C CA . LEU A 1 181 ? -6.664 10.611 -8.403 1.00 80.94 181 LEU A CA 1
ATOM 1420 C C . LEU A 1 181 ? -5.946 9.421 -7.753 1.00 80.94 181 LEU A C 1
ATOM 1422 O O . LEU A 1 181 ? -5.898 8.326 -8.323 1.00 80.94 181 LEU A O 1
ATOM 1426 N N . TRP A 1 182 ? -5.435 9.599 -6.532 1.00 84.75 182 TRP A N 1
ATOM 1427 C CA . TRP A 1 182 ? -4.817 8.513 -5.774 1.00 84.75 182 TRP A CA 1
ATOM 1428 C C . TRP A 1 182 ? -5.833 7.461 -5.329 1.00 84.75 182 TRP A C 1
ATOM 1430 O O . TRP A 1 182 ? -5.507 6.276 -5.314 1.00 84.75 182 TRP A O 1
ATOM 1440 N N . ASP A 1 183 ? -7.068 7.853 -5.014 1.00 86.94 183 ASP A N 1
ATOM 1441 C CA . ASP A 1 183 ? -8.106 6.901 -4.611 1.00 86.94 183 ASP A CA 1
ATOM 1442 C C . ASP A 1 183 ? -8.574 6.024 -5.775 1.00 86.94 183 ASP A C 1
ATOM 1444 O O . ASP A 1 183 ? -8.738 4.810 -5.599 1.00 86.94 183 ASP A O 1
ATOM 1448 N N . GLU A 1 184 ? -8.734 6.617 -6.960 1.00 88.62 184 GLU A N 1
ATOM 1449 C CA . GLU A 1 184 ? -9.028 5.890 -8.199 1.00 88.62 184 GLU A CA 1
ATOM 1450 C C . GLU A 1 184 ? -7.873 4.958 -8.576 1.00 88.62 184 GLU A C 1
ATOM 1452 O O . GLU A 1 184 ? -8.087 3.778 -8.866 1.00 88.62 184 GLU A O 1
ATOM 1457 N N . THR A 1 185 ? -6.635 5.451 -8.486 1.00 90.00 185 THR A N 1
ATOM 1458 C CA . THR A 1 185 ? -5.434 4.649 -8.747 1.00 90.00 185 THR A CA 1
ATOM 1459 C C . THR A 1 185 ? -5.346 3.463 -7.789 1.00 90.00 185 THR A C 1
ATOM 1461 O O . THR A 1 185 ? -5.171 2.331 -8.231 1.00 90.00 185 THR A O 1
ATOM 1464 N N . LEU A 1 186 ? -5.550 3.675 -6.486 1.00 93.12 186 LEU A N 1
ATOM 1465 C CA . LEU A 1 186 ? -5.576 2.595 -5.496 1.00 93.12 186 LEU A CA 1
ATOM 1466 C C . LEU A 1 186 ? -6.629 1.531 -5.829 1.00 93.12 186 LEU A C 1
ATOM 1468 O O . LEU A 1 186 ? -6.337 0.344 -5.705 1.00 93.12 186 LEU A O 1
ATOM 1472 N N . ALA A 1 187 ? -7.821 1.924 -6.287 1.00 92.69 187 ALA A N 1
ATOM 1473 C CA . ALA A 1 187 ? -8.852 0.969 -6.699 1.00 92.69 187 ALA A CA 1
ATOM 1474 C C . ALA A 1 187 ? -8.419 0.153 -7.931 1.00 92.69 187 ALA A C 1
ATOM 1476 O O . ALA A 1 187 ? -8.637 -1.058 -7.993 1.00 92.69 187 ALA A O 1
ATOM 1477 N N . LEU A 1 188 ? -7.751 0.776 -8.907 1.00 93.12 188 LEU A N 1
ATOM 1478 C CA . LEU A 1 188 ? -7.203 0.057 -10.061 1.00 93.12 188 LEU A CA 1
ATOM 1479 C C . LEU A 1 188 ? -6.131 -0.963 -9.646 1.00 93.12 188 LEU A C 1
ATOM 1481 O O . LEU A 1 188 ? -6.149 -2.099 -10.125 1.00 93.12 188 LEU A O 1
ATOM 1485 N N . LEU A 1 189 ? -5.219 -0.585 -8.747 1.00 94.25 189 LEU A N 1
ATOM 1486 C CA . LEU A 1 189 ? -4.131 -1.461 -8.301 1.00 94.25 189 LEU A CA 1
ATOM 1487 C C . LEU A 1 189 ? -4.641 -2.613 -7.422 1.00 94.25 189 LEU A C 1
ATOM 1489 O O . LEU A 1 189 ? -4.317 -3.771 -7.677 1.00 94.25 189 LEU A O 1
ATOM 1493 N N . LEU A 1 190 ? -5.465 -2.311 -6.414 1.00 94.19 190 LEU A N 1
ATOM 1494 C CA . LEU A 1 190 ? -5.906 -3.287 -5.413 1.00 94.19 190 LEU A CA 1
ATOM 1495 C C . LEU A 1 190 ? -7.034 -4.200 -5.910 1.00 94.19 190 LEU A C 1
ATOM 1497 O O . LEU A 1 190 ? -7.079 -5.373 -5.541 1.00 94.19 190 LEU A O 1
ATOM 1501 N N . GLU A 1 191 ? -7.952 -3.682 -6.730 1.00 92.00 191 GLU A N 1
ATOM 1502 C CA . GLU A 1 191 ? -9.179 -4.404 -7.102 1.00 92.00 191 GLU A CA 1
ATOM 1503 C C . GLU A 1 191 ? -9.149 -4.922 -8.545 1.00 92.00 191 GLU A C 1
ATOM 1505 O O . GLU A 1 191 ? -9.770 -5.941 -8.846 1.00 92.00 191 GLU A O 1
ATOM 1510 N N . HIS A 1 192 ? -8.404 -4.260 -9.438 1.00 90.44 192 HIS A N 1
ATOM 1511 C CA . HIS A 1 192 ? -8.404 -4.566 -10.875 1.00 90.44 192 HIS A CA 1
ATOM 1512 C C . HIS A 1 192 ? -7.075 -5.147 -11.380 1.00 90.44 192 HIS A C 1
ATOM 1514 O O . HIS A 1 192 ? -6.933 -5.402 -12.579 1.00 90.44 192 HIS A O 1
ATOM 1520 N N . GLY A 1 193 ? -6.106 -5.374 -10.487 1.00 89.81 193 GLY A N 1
ATOM 1521 C CA . GLY A 1 193 ? -4.804 -5.951 -10.828 1.00 89.81 193 GLY A CA 1
ATOM 1522 C C . GLY A 1 193 ? -3.994 -5.090 -11.800 1.00 89.81 193 GLY A C 1
ATOM 1523 O O . GLY A 1 193 ? -3.207 -5.622 -12.586 1.00 89.81 193 GLY A O 1
ATOM 1524 N N . ALA A 1 194 ? -4.226 -3.775 -11.800 1.00 93.88 194 ALA A N 1
ATOM 1525 C CA . ALA A 1 194 ? -3.411 -2.844 -12.562 1.00 93.88 194 ALA A CA 1
ATOM 1526 C C . ALA A 1 194 ? -2.002 -2.742 -11.961 1.00 93.88 194 ALA A C 1
ATOM 1528 O O . ALA A 1 194 ? -1.767 -3.078 -10.800 1.00 93.88 194 ALA A O 1
ATOM 1529 N N . ARG A 1 195 ? -1.066 -2.237 -12.758 1.00 92.75 195 ARG A N 1
ATOM 1530 C CA . ARG A 1 195 ? 0.287 -1.884 -12.324 1.00 92.75 195 ARG A CA 1
ATOM 1531 C C . ARG A 1 195 ? 0.517 -0.397 -12.506 1.00 92.75 195 ARG A C 1
ATOM 1533 O O . ARG A 1 195 ? -0.074 0.191 -13.406 1.00 92.75 195 ARG A O 1
ATOM 1540 N N . LEU A 1 196 ? 1.383 0.183 -11.687 1.00 91.69 196 LEU A N 1
ATOM 1541 C CA . LEU A 1 196 ? 1.791 1.580 -11.783 1.00 91.69 196 LEU A CA 1
ATOM 1542 C C . LEU A 1 196 ? 3.314 1.630 -11.771 1.00 91.69 196 LEU A C 1
ATOM 1544 O O . LEU A 1 196 ? 3.922 1.395 -10.734 1.00 91.69 196 LEU A O 1
ATOM 1548 N N . LEU A 1 197 ? 3.922 1.871 -12.930 1.00 89.50 197 LEU A N 1
ATOM 1549 C CA . LEU A 1 197 ? 5.358 1.671 -13.129 1.00 89.50 197 LEU A CA 1
ATOM 1550 C C . LEU A 1 197 ? 6.031 2.911 -13.706 1.00 89.50 197 LEU A C 1
ATOM 1552 O O . LEU A 1 197 ? 5.432 3.657 -14.481 1.00 89.50 197 LEU A O 1
ATOM 1556 N N . THR A 1 198 ? 7.314 3.061 -13.390 1.00 88.81 198 THR A N 1
ATOM 1557 C CA . THR A 1 198 ? 8.221 3.942 -14.125 1.00 88.81 198 THR A CA 1
ATOM 1558 C C . THR A 1 198 ? 8.869 3.142 -15.247 1.00 88.81 198 THR A C 1
ATOM 1560 O O . THR A 1 198 ? 9.403 2.050 -15.034 1.00 88.81 198 THR A O 1
ATOM 1563 N N . LEU A 1 199 ? 8.762 3.659 -16.469 1.00 90.81 199 LEU A N 1
ATOM 1564 C CA . LEU A 1 199 ? 9.225 3.008 -17.683 1.00 90.81 199 LEU A CA 1
ATOM 1565 C C . LEU A 1 199 ? 10.389 3.782 -18.287 1.00 90.81 199 LEU A C 1
ATOM 1567 O O . LEU A 1 199 ? 10.265 4.970 -18.572 1.00 90.81 199 LEU A O 1
ATOM 1571 N N . ARG A 1 200 ? 11.473 3.080 -18.599 1.00 92.62 200 ARG A N 1
ATOM 1572 C CA . ARG A 1 200 ? 12.496 3.545 -19.526 1.00 92.62 200 ARG A CA 1
ATOM 1573 C C . ARG A 1 200 ? 12.175 3.053 -20.927 1.00 92.62 200 ARG A C 1
ATOM 1575 O O . ARG A 1 200 ? 12.028 1.856 -21.186 1.00 92.62 200 ARG A O 1
ATOM 1582 N N . LEU A 1 201 ? 12.076 3.987 -21.854 1.00 93.69 201 LEU A N 1
ATOM 1583 C CA . LEU A 1 201 ? 11.928 3.719 -23.271 1.00 93.69 201 LEU A CA 1
ATOM 1584 C C . LEU A 1 201 ? 13.307 3.751 -23.915 1.00 93.69 201 LEU A C 1
ATOM 1586 O O . LEU A 1 201 ? 14.035 4.721 -23.751 1.00 93.69 201 LEU A O 1
ATOM 1590 N N . GLU A 1 202 ? 13.670 2.718 -24.670 1.00 95.69 202 GLU A N 1
ATOM 1591 C CA . GLU A 1 202 ? 14.954 2.666 -25.376 1.00 95.69 202 GLU A CA 1
ATOM 1592 C C . GLU A 1 202 ? 14.771 2.304 -26.851 1.00 95.69 202 GLU A C 1
ATOM 1594 O O . GLU A 1 202 ? 13.956 1.449 -27.216 1.00 95.69 202 GLU A O 1
ATOM 1599 N N . LEU A 1 203 ? 15.560 2.947 -27.715 1.00 97.00 203 LEU A N 1
ATOM 1600 C CA . LEU A 1 203 ? 15.716 2.540 -29.107 1.00 97.00 203 LEU A CA 1
ATOM 1601 C C . LEU A 1 203 ? 17.119 1.973 -29.319 1.00 97.00 203 LEU A C 1
ATOM 1603 O O . LEU A 1 203 ? 18.107 2.703 -29.278 1.00 97.00 203 LEU A O 1
ATOM 1607 N N . VAL A 1 204 ? 17.201 0.681 -29.620 1.00 96.94 204 VAL A N 1
ATOM 1608 C CA . VAL A 1 204 ? 18.465 -0.054 -29.753 1.00 96.94 204 VAL A CA 1
ATOM 1609 C C . VAL A 1 204 ? 18.728 -0.425 -31.210 1.00 96.94 204 VAL A C 1
ATOM 1611 O O . VAL A 1 204 ? 17.841 -0.921 -31.907 1.00 96.94 204 VAL A O 1
ATOM 1614 N N . CYS A 1 205 ? 19.960 -0.226 -31.679 1.00 95.31 205 CYS A N 1
ATOM 1615 C CA . CYS A 1 205 ? 20.444 -0.746 -32.954 1.00 95.31 205 CYS A CA 1
ATOM 1616 C C . CYS A 1 205 ? 20.762 -2.238 -32.819 1.00 95.31 205 CYS A C 1
ATOM 1618 O O . CYS A 1 205 ? 21.717 -2.624 -32.156 1.00 95.31 205 CYS A O 1
ATOM 1620 N N . LEU A 1 206 ? 20.018 -3.095 -33.513 1.00 94.88 206 LEU A N 1
ATOM 1621 C CA . LEU A 1 206 ? 20.193 -4.550 -33.442 1.00 94.88 206 LEU A CA 1
ATOM 1622 C C . LEU A 1 206 ? 21.483 -5.041 -34.109 1.00 94.88 206 LEU A C 1
ATOM 1624 O O . LEU A 1 206 ? 21.885 -6.177 -33.891 1.00 94.88 206 LEU A O 1
ATOM 1628 N N . THR A 1 207 ? 22.107 -4.212 -34.950 1.00 91.94 207 THR A N 1
ATOM 1629 C CA . THR A 1 207 ? 23.348 -4.581 -35.651 1.00 91.94 207 THR A CA 1
ATOM 1630 C C . THR A 1 207 ? 24.578 -4.336 -34.782 1.00 91.94 207 THR A C 1
ATOM 1632 O O . THR A 1 207 ? 25.512 -5.128 -34.821 1.00 91.94 207 THR A O 1
ATOM 1635 N N . THR A 1 208 ? 24.585 -3.247 -34.007 1.00 90.50 208 THR A N 1
ATOM 1636 C CA . THR A 1 208 ? 25.728 -2.862 -33.163 1.00 90.50 208 THR A CA 1
ATOM 1637 C C . THR A 1 208 ? 25.508 -3.155 -31.681 1.00 90.50 208 THR A C 1
ATOM 1639 O O . THR A 1 208 ? 26.472 -3.222 -30.934 1.00 90.50 208 THR A O 1
ATOM 1642 N N . GLY A 1 209 ? 24.257 -3.344 -31.253 1.00 91.62 209 GLY A N 1
ATOM 1643 C CA . GLY A 1 209 ? 23.873 -3.428 -29.843 1.00 91.62 209 GLY A CA 1
ATOM 1644 C C . GLY A 1 209 ? 23.735 -2.064 -29.159 1.00 91.62 209 GLY A C 1
ATOM 1645 O O . GLY A 1 209 ? 23.342 -2.013 -27.999 1.00 91.62 209 GLY A O 1
ATOM 1646 N N . ASP A 1 210 ? 24.019 -0.960 -29.857 1.00 92.12 210 ASP A N 1
ATOM 1647 C CA . ASP A 1 210 ? 24.029 0.371 -29.248 1.00 92.12 210 ASP A CA 1
ATOM 1648 C C . ASP A 1 210 ? 22.619 0.868 -28.917 1.00 92.12 210 ASP A C 1
ATOM 1650 O O . ASP A 1 210 ? 21.740 0.875 -29.786 1.00 92.12 210 ASP A O 1
ATOM 1654 N N . CYS A 1 211 ? 22.444 1.418 -27.716 1.00 94.75 211 CYS A N 1
ATOM 1655 C CA . CYS A 1 211 ? 21.328 2.313 -27.429 1.00 94.75 211 CYS A CA 1
ATOM 1656 C C . CYS A 1 211 ? 21.532 3.633 -28.196 1.00 94.75 211 CYS A C 1
ATOM 1658 O O . CYS A 1 211 ? 22.569 4.289 -28.075 1.00 94.75 211 CYS A O 1
ATOM 1660 N N . LEU A 1 212 ? 20.570 3.990 -29.048 1.00 95.75 212 LEU A N 1
ATOM 1661 C CA . LEU A 1 212 ? 20.598 5.203 -29.870 1.00 95.75 212 LEU A CA 1
ATOM 1662 C C . LEU A 1 212 ? 19.928 6.385 -29.174 1.00 95.75 212 LEU A C 1
ATOM 1664 O O . LEU A 1 212 ? 20.318 7.524 -29.410 1.00 95.75 212 LEU A O 1
ATOM 1668 N N . ALA A 1 213 ? 18.912 6.111 -28.362 1.00 96.62 213 ALA A N 1
ATOM 1669 C CA . ALA A 1 213 ? 18.232 7.085 -27.525 1.00 96.62 213 ALA A CA 1
ATOM 1670 C C . ALA A 1 213 ? 17.483 6.360 -26.409 1.00 96.62 213 ALA A C 1
ATOM 1672 O O . ALA A 1 213 ? 17.052 5.216 -26.594 1.00 96.62 213 ALA A O 1
ATOM 1673 N N . GLN A 1 214 ? 17.299 7.062 -25.297 1.00 94.88 214 GLN A N 1
ATOM 1674 C CA . GLN A 1 214 ? 16.469 6.629 -24.184 1.00 94.88 214 GLN A CA 1
ATOM 1675 C C . GLN A 1 214 ? 15.703 7.813 -23.595 1.00 94.88 214 GLN A C 1
ATOM 1677 O O . GLN A 1 214 ? 16.179 8.945 -23.693 1.00 94.88 214 GLN A O 1
ATOM 1682 N N . ASP A 1 215 ? 14.543 7.528 -23.018 1.00 92.56 215 ASP A N 1
ATOM 1683 C CA . ASP A 1 215 ? 13.677 8.494 -22.342 1.00 92.56 215 ASP A CA 1
ATOM 1684 C C . ASP A 1 215 ? 12.861 7.798 -21.239 1.00 92.56 215 ASP A C 1
ATOM 1686 O O . ASP A 1 215 ? 12.804 6.566 -21.221 1.00 92.56 215 ASP A O 1
ATOM 1690 N N . TRP A 1 216 ? 12.230 8.550 -20.337 1.00 89.31 216 TRP A N 1
ATOM 1691 C CA . TRP A 1 216 ? 11.503 8.006 -19.184 1.00 89.31 216 TRP A CA 1
ATOM 1692 C C . TRP A 1 216 ? 10.057 8.487 -19.117 1.00 89.31 216 TRP A C 1
ATOM 1694 O O . TRP A 1 216 ? 9.743 9.633 -19.421 1.00 89.31 216 TRP A O 1
ATOM 1704 N N . GLN A 1 217 ? 9.177 7.595 -18.666 1.00 87.56 217 GLN A N 1
ATOM 1705 C CA . GLN A 1 217 ? 7.781 7.883 -18.366 1.00 87.56 217 GLN A CA 1
ATOM 1706 C C . GLN A 1 217 ? 7.463 7.358 -16.960 1.00 87.56 217 GLN A C 1
ATOM 1708 O O . GLN A 1 217 ? 7.499 6.149 -16.729 1.00 87.56 217 GLN A O 1
ATOM 1713 N N . SER A 1 218 ? 7.169 8.257 -16.022 1.00 85.31 218 SER A N 1
ATOM 1714 C CA . SER A 1 218 ? 6.761 7.914 -14.651 1.00 85.31 218 SER A CA 1
ATOM 1715 C C . SER A 1 218 ? 5.246 7.728 -14.545 1.00 85.31 218 SER A C 1
ATOM 1717 O O . SER A 1 218 ? 4.498 8.188 -15.408 1.00 85.31 218 SER A O 1
ATOM 1719 N N . GLU A 1 219 ? 4.800 7.061 -13.477 1.00 85.38 219 GLU A N 1
ATOM 1720 C CA . GLU A 1 219 ? 3.378 6.896 -13.127 1.00 85.38 219 GLU A CA 1
ATOM 1721 C C . GLU A 1 219 ? 2.515 6.253 -14.234 1.00 85.38 219 GLU A C 1
ATOM 1723 O O . GLU A 1 219 ? 1.348 6.595 -14.439 1.00 85.38 219 GLU A O 1
ATOM 1728 N N . VAL A 1 220 ? 3.066 5.277 -14.960 1.00 89.56 220 VAL A N 1
ATOM 1729 C CA . VAL A 1 220 ? 2.343 4.604 -16.044 1.00 89.56 220 VAL A CA 1
ATOM 1730 C C . VAL A 1 220 ? 1.415 3.534 -15.486 1.00 89.56 220 VAL A C 1
ATOM 1732 O O . VAL A 1 220 ? 1.870 2.480 -15.036 1.00 89.56 220 VAL A O 1
ATOM 1735 N N . VAL A 1 221 ? 0.105 3.779 -15.564 1.00 91.88 221 VAL A N 1
ATOM 1736 C CA . VAL A 1 221 ? -0.918 2.784 -15.222 1.00 91.88 221 VAL A CA 1
ATOM 1737 C C . VAL A 1 221 ? -1.087 1.786 -16.368 1.00 91.88 221 VAL A C 1
ATOM 1739 O O . VAL A 1 221 ? -1.464 2.153 -17.481 1.00 91.88 221 VAL A O 1
ATOM 1742 N N . ILE A 1 222 ? -0.855 0.505 -16.086 1.00 92.94 222 ILE A N 1
ATOM 1743 C CA . ILE A 1 222 ? -0.995 -0.600 -17.038 1.00 92.94 222 ILE A CA 1
ATOM 1744 C C . ILE A 1 222 ? -2.025 -1.585 -16.498 1.00 92.94 222 ILE A C 1
ATOM 1746 O O . ILE A 1 222 ? -1.797 -2.256 -15.493 1.00 92.94 222 ILE A O 1
ATOM 1750 N N . THR A 1 223 ? -3.160 -1.705 -17.182 1.00 91.44 223 THR A N 1
ATOM 1751 C CA . THR A 1 223 ? -4.185 -2.708 -16.852 1.00 91.44 223 THR A CA 1
ATOM 1752 C C . THR A 1 223 ? -3.973 -4.007 -17.632 1.00 91.44 223 THR A C 1
ATOM 1754 O O . THR A 1 223 ? -3.366 -4.028 -18.709 1.00 91.44 223 THR A O 1
ATOM 1757 N N . ALA A 1 224 ? -4.473 -5.124 -17.095 1.00 83.06 224 ALA A N 1
ATOM 1758 C CA . ALA A 1 224 ? -4.363 -6.419 -17.757 1.00 83.06 224 ALA A CA 1
ATOM 1759 C C . ALA A 1 224 ? -5.000 -6.387 -19.159 1.00 83.06 224 ALA A C 1
ATOM 1761 O O . ALA A 1 224 ? -6.113 -5.900 -19.348 1.00 83.06 224 ALA A O 1
ATOM 1762 N N . ASN A 1 225 ? -4.296 -6.942 -20.150 1.00 83.62 225 ASN A N 1
ATOM 1763 C CA . ASN A 1 225 ? -4.705 -6.983 -21.563 1.00 83.62 225 ASN A CA 1
ATOM 1764 C C . ASN A 1 225 ? -4.859 -5.613 -22.247 1.00 83.62 225 ASN A C 1
ATOM 1766 O O . ASN A 1 225 ? -5.385 -5.534 -23.363 1.00 83.62 225 ASN A O 1
ATOM 1770 N N . GLN A 1 226 ? -4.375 -4.534 -21.630 1.00 89.44 226 GLN A N 1
ATOM 1771 C CA . GLN A 1 226 ? -4.422 -3.216 -22.238 1.00 89.44 226 GLN A CA 1
ATOM 1772 C C . GLN A 1 226 ? -3.402 -3.103 -23.378 1.00 89.44 226 GLN A C 1
ATOM 1774 O O . GLN A 1 226 ? -2.212 -3.382 -23.191 1.00 89.44 226 GLN A O 1
ATOM 1779 N N . PRO A 1 227 ? -3.817 -2.679 -24.583 1.00 90.50 227 PRO A N 1
ATOM 1780 C CA . PRO A 1 227 ? -2.887 -2.534 -25.686 1.00 90.50 227 PRO A CA 1
ATOM 1781 C C . PRO A 1 227 ? -1.902 -1.393 -25.421 1.00 90.50 227 PRO A C 1
ATOM 1783 O O . PRO A 1 227 ? -2.314 -0.307 -25.023 1.00 90.50 227 PRO A O 1
ATOM 1786 N N . VAL A 1 228 ? -0.633 -1.605 -25.788 1.00 90.12 228 VAL A N 1
ATOM 1787 C CA . VAL A 1 228 ? 0.494 -0.667 -25.587 1.00 90.12 228 VAL A CA 1
ATOM 1788 C C . VAL A 1 228 ? 0.130 0.785 -25.876 1.00 90.12 228 VAL A C 1
ATOM 1790 O O . VAL A 1 228 ? 0.363 1.664 -25.064 1.00 90.12 228 VAL A O 1
ATOM 1793 N N . ARG A 1 229 ? -0.549 1.034 -27.000 1.00 88.62 229 ARG A N 1
ATOM 1794 C CA . ARG A 1 229 ? -0.971 2.374 -27.446 1.00 88.62 229 ARG A CA 1
ATOM 1795 C C . ARG A 1 229 ? -1.847 3.170 -26.463 1.00 88.62 229 ARG A C 1
ATOM 1797 O O . ARG A 1 229 ? -2.147 4.314 -26.784 1.00 88.62 229 ARG A O 1
ATOM 1804 N N . GLN A 1 230 ? -2.379 2.542 -25.414 1.00 89.69 230 GLN A N 1
ATOM 1805 C CA . GLN A 1 230 ? -3.251 3.178 -24.424 1.00 89.69 230 GLN A CA 1
ATOM 1806 C C . GLN A 1 230 ? -2.519 3.590 -23.142 1.00 89.69 230 GLN A C 1
ATOM 1808 O O . GLN A 1 230 ? -3.006 4.493 -22.478 1.00 89.69 230 GLN A O 1
ATOM 1813 N N . TRP A 1 231 ? -1.389 2.965 -22.807 1.00 91.00 231 TRP A N 1
ATOM 1814 C CA . TRP A 1 231 ? -0.566 3.336 -21.643 1.00 91.00 231 TRP A CA 1
ATOM 1815 C C . TRP A 1 231 ? 0.772 3.972 -22.042 1.00 91.00 231 TRP A C 1
ATOM 1817 O O . TRP A 1 231 ? 1.440 4.609 -21.237 1.00 91.00 231 TRP A O 1
ATOM 1827 N N . PHE A 1 232 ? 1.158 3.832 -23.306 1.00 86.75 232 PHE A N 1
ATOM 1828 C CA . PHE A 1 232 ? 2.379 4.390 -23.860 1.00 86.75 232 PHE A CA 1
ATOM 1829 C C . PHE A 1 232 ? 2.131 5.783 -24.454 1.00 86.75 232 PHE A C 1
ATOM 1831 O O . PHE A 1 232 ? 1.337 5.922 -25.397 1.00 86.75 232 PHE A O 1
ATOM 1838 N N . ASP A 1 233 ? 2.841 6.794 -23.950 1.00 87.38 233 ASP A N 1
ATOM 1839 C CA . ASP A 1 233 ? 2.708 8.168 -24.432 1.00 87.38 233 ASP A CA 1
ATOM 1840 C C . ASP A 1 233 ? 3.374 8.363 -25.809 1.00 87.38 233 ASP A C 1
ATOM 1842 O O . ASP A 1 233 ? 4.529 8.007 -26.068 1.00 87.38 233 ASP A O 1
ATOM 1846 N N . ARG A 1 234 ? 2.615 8.945 -26.740 1.00 86.75 234 ARG A N 1
ATOM 1847 C CA . ARG A 1 234 ? 3.082 9.245 -28.096 1.00 86.75 234 ARG A CA 1
ATOM 1848 C C . ARG A 1 234 ? 4.016 10.446 -28.142 1.00 86.75 234 ARG A C 1
ATOM 1850 O O . ARG A 1 234 ? 4.812 10.522 -29.081 1.00 86.75 234 ARG A O 1
ATOM 1857 N N . GLU A 1 235 ? 3.900 11.379 -27.204 1.00 88.69 235 GLU A N 1
ATOM 1858 C CA . GLU A 1 235 ? 4.765 12.556 -27.149 1.00 88.69 235 GLU A CA 1
ATOM 1859 C C . GLU A 1 235 ? 6.189 12.148 -26.777 1.00 88.69 235 GLU A C 1
ATOM 1861 O O . GLU A 1 235 ? 7.108 12.444 -27.545 1.00 88.69 235 GLU A O 1
ATOM 1866 N N . VAL A 1 236 ? 6.339 11.326 -25.734 1.00 88.31 236 VAL A N 1
ATOM 1867 C CA . VAL A 1 236 ? 7.625 10.731 -25.332 1.00 88.31 236 VAL A CA 1
ATOM 1868 C C . VAL A 1 236 ? 8.252 9.945 -26.490 1.00 88.31 236 VAL A C 1
ATOM 1870 O O . VA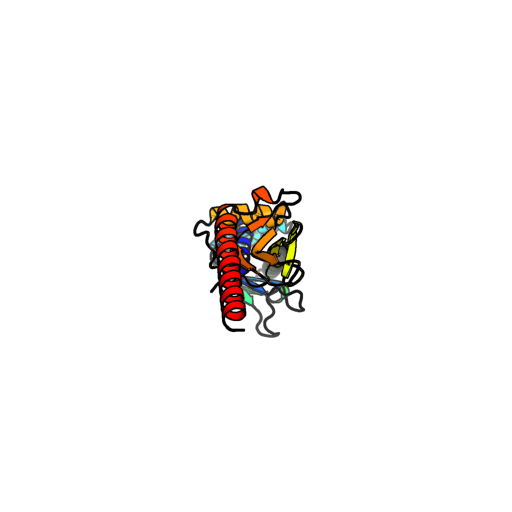L A 1 236 ? 9.427 10.102 -26.815 1.00 88.31 236 VAL A O 1
ATOM 1873 N N . LEU A 1 237 ? 7.466 9.154 -27.233 1.00 90.19 237 LEU A N 1
ATOM 1874 C CA . LEU A 1 237 ? 7.990 8.459 -28.417 1.00 90.19 237 LEU A CA 1
ATOM 1875 C C . LEU A 1 237 ? 8.496 9.409 -29.499 1.00 90.19 237 LEU A C 1
ATOM 1877 O O . LEU A 1 237 ? 9.500 9.120 -30.151 1.00 90.19 237 LEU A O 1
ATOM 1881 N N . ARG A 1 238 ? 7.787 10.509 -29.749 1.00 91.94 238 ARG A N 1
ATOM 1882 C CA . ARG A 1 238 ? 8.213 11.493 -30.747 1.00 91.94 238 ARG A CA 1
ATOM 1883 C C . ARG A 1 238 ? 9.571 12.075 -30.356 1.00 91.94 238 ARG A C 1
ATOM 1885 O O . ARG A 1 238 ? 10.448 12.152 -31.217 1.00 91.94 238 ARG A O 1
ATOM 1892 N N . GLU A 1 239 ? 9.753 12.427 -29.089 1.00 93.50 239 GLU A N 1
ATOM 1893 C CA . GLU A 1 239 ? 11.007 12.963 -28.551 1.00 93.50 239 GLU A CA 1
ATOM 1894 C C . GLU A 1 239 ? 12.142 11.938 -28.626 1.00 93.50 239 GLU A C 1
ATOM 1896 O O . GLU A 1 239 ? 13.186 12.222 -29.224 1.00 93.50 239 GLU A O 1
ATOM 1901 N N . LEU A 1 240 ? 11.887 10.698 -28.202 1.00 94.69 240 LEU A N 1
ATOM 1902 C CA . LEU A 1 240 ? 12.812 9.572 -28.340 1.00 94.69 240 LEU A CA 1
ATOM 1903 C C . LEU A 1 240 ? 13.262 9.366 -29.798 1.00 94.69 240 LEU A C 1
ATOM 1905 O O . LEU A 1 240 ? 14.446 9.160 -30.081 1.00 94.69 240 LEU A O 1
ATOM 1909 N N . MET A 1 241 ? 12.334 9.442 -30.759 1.00 94.38 241 MET A N 1
ATOM 1910 C CA . MET A 1 241 ? 12.662 9.305 -32.183 1.00 94.38 241 MET A CA 1
ATOM 1911 C C . MET A 1 241 ? 13.478 10.486 -32.716 1.00 94.38 241 MET A C 1
ATOM 1913 O O . MET A 1 241 ? 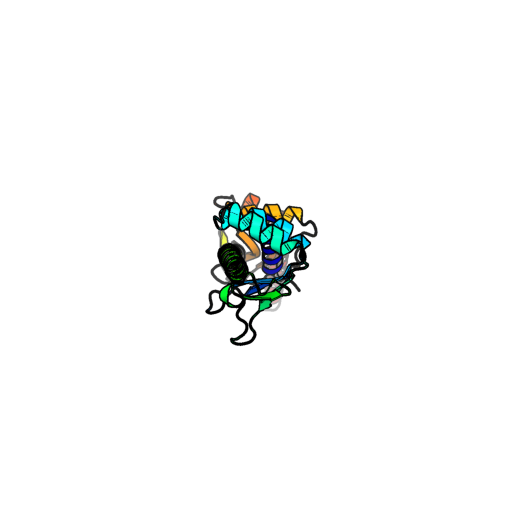14.335 10.286 -33.584 1.00 94.38 241 MET A O 1
ATOM 1917 N N . HIS A 1 242 ? 13.243 11.705 -32.227 1.00 95.50 242 HIS A N 1
ATOM 1918 C CA . HIS A 1 242 ? 14.074 12.860 -32.565 1.00 95.50 242 HIS A CA 1
ATOM 1919 C C . HIS A 1 242 ? 15.499 12.698 -32.029 1.00 95.50 242 HIS A C 1
ATOM 1921 O O . HIS A 1 242 ? 16.450 12.850 -32.803 1.00 95.50 242 HIS A O 1
ATOM 1927 N N . ALA A 1 243 ? 15.646 12.308 -30.761 1.00 95.81 243 ALA A N 1
ATOM 1928 C CA . ALA A 1 243 ? 16.940 12.038 -30.141 1.00 95.81 243 ALA A CA 1
ATOM 1929 C C . ALA A 1 243 ? 17.714 10.945 -30.899 1.00 95.81 243 ALA A C 1
ATOM 1931 O O . ALA A 1 243 ? 18.882 11.128 -31.250 1.00 95.81 243 ALA A O 1
ATOM 1932 N N . ALA A 1 244 ? 17.043 9.852 -31.272 1.00 95.38 244 ALA A N 1
ATOM 1933 C CA . ALA A 1 244 ? 17.663 8.763 -32.020 1.00 95.38 244 ALA A CA 1
ATOM 1934 C C . ALA A 1 244 ? 18.166 9.196 -33.405 1.00 95.38 244 ALA A C 1
ATOM 1936 O O . ALA A 1 244 ? 19.269 8.828 -33.815 1.00 95.38 244 ALA A O 1
ATOM 1937 N N . ARG A 1 245 ? 17.375 9.988 -34.144 1.00 95.31 245 ARG A N 1
ATOM 1938 C CA . ARG A 1 245 ? 17.788 10.517 -35.457 1.00 95.31 245 ARG A CA 1
ATOM 1939 C C . ARG A 1 245 ? 19.024 11.398 -35.334 1.00 95.31 245 ARG A C 1
ATOM 1941 O O . ARG A 1 245 ? 19.927 11.289 -36.161 1.00 95.31 245 ARG A O 1
ATOM 1948 N N . HIS A 1 246 ? 19.074 12.229 -34.297 1.00 95.44 246 HIS A N 1
ATOM 1949 C CA . HIS A 1 246 ? 20.231 13.064 -34.015 1.00 95.44 246 HIS A CA 1
ATOM 1950 C C . HIS A 1 246 ? 21.479 12.217 -33.708 1.00 95.44 246 HIS A C 1
ATOM 1952 O O . HIS A 1 246 ? 22.533 12.449 -34.298 1.00 95.44 246 HIS A O 1
ATOM 1958 N N . ALA A 1 247 ? 21.355 11.177 -32.877 1.00 93.62 247 ALA A N 1
ATOM 1959 C CA . ALA A 1 247 ? 22.459 10.270 -32.556 1.00 93.62 247 ALA A CA 1
ATOM 1960 C C . ALA A 1 247 ? 22.994 9.515 -33.789 1.00 93.62 247 ALA A C 1
ATOM 1962 O O . ALA A 1 247 ? 24.208 9.382 -33.968 1.00 93.62 247 ALA A O 1
ATOM 1963 N N . ILE A 1 248 ? 22.102 9.050 -34.671 1.00 93.12 248 ILE A N 1
ATOM 1964 C CA . ILE A 1 248 ? 22.485 8.409 -35.939 1.00 93.12 248 ILE A CA 1
ATOM 1965 C C . ILE A 1 248 ? 23.275 9.384 -36.819 1.00 93.12 248 ILE A C 1
ATOM 1967 O O . ILE A 1 248 ? 24.311 9.007 -37.371 1.00 93.12 248 ILE A O 1
ATOM 1971 N N . GLU A 1 249 ? 22.813 10.630 -36.942 1.00 94.25 249 GLU A N 1
ATOM 1972 C CA . GLU A 1 249 ? 23.487 11.637 -37.764 1.00 94.25 249 GLU A CA 1
ATOM 1973 C C . GLU A 1 249 ? 24.871 11.988 -37.210 1.00 94.25 249 GLU A C 1
ATOM 1975 O O . GLU A 1 249 ? 25.845 12.015 -37.961 1.00 94.25 249 GLU A O 1
ATOM 1980 N N . GLN A 1 250 ? 25.000 12.153 -35.892 1.00 92.38 250 GLN A N 1
ATOM 1981 C CA . GLN A 1 250 ? 26.295 12.383 -35.252 1.00 92.38 250 GLN A CA 1
ATOM 1982 C C . GLN A 1 250 ? 27.277 11.232 -35.499 1.00 92.38 250 GLN A C 1
ATOM 1984 O O . GLN A 1 250 ? 28.425 11.475 -35.879 1.00 92.38 250 GLN A O 1
ATOM 1989 N N . LYS A 1 251 ? 26.831 9.975 -35.355 1.00 90.81 251 LYS A N 1
ATOM 1990 C CA . LYS A 1 251 ? 27.664 8.803 -35.673 1.00 90.81 251 LYS A CA 1
ATOM 1991 C C . LYS A 1 251 ? 28.083 8.807 -37.143 1.00 90.81 251 LYS A C 1
ATOM 1993 O O . LYS A 1 251 ? 29.251 8.572 -37.448 1.00 90.81 251 LYS A O 1
ATOM 1998 N N . ARG A 1 252 ? 27.161 9.118 -38.062 1.00 91.38 252 ARG A N 1
ATOM 1999 C CA . ARG A 1 252 ? 27.447 9.209 -39.502 1.00 91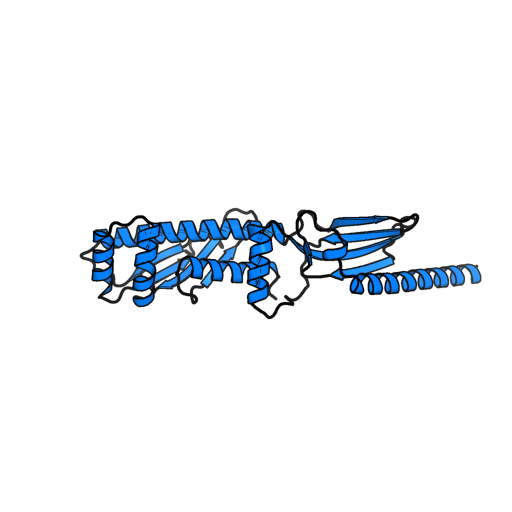.38 252 ARG A CA 1
ATOM 2000 C C . ARG A 1 252 ? 28.531 10.245 -39.804 1.00 91.38 252 ARG A C 1
ATOM 2002 O O . ARG A 1 252 ? 29.464 9.931 -40.542 1.00 91.38 252 ARG A O 1
ATOM 2009 N N . LEU A 1 253 ? 28.429 11.440 -39.222 1.00 93.00 253 LEU A N 1
ATOM 2010 C CA . LEU A 1 253 ? 29.415 12.513 -39.386 1.00 93.00 253 LEU A CA 1
ATOM 2011 C C . LEU A 1 253 ? 30.789 12.114 -38.829 1.00 93.00 253 LEU A C 1
ATOM 2013 O O . LEU A 1 253 ? 31.801 12.317 -39.498 1.00 93.00 253 LEU A O 1
ATOM 2017 N N . ALA A 1 254 ? 30.831 11.472 -37.657 1.00 90.06 254 ALA A N 1
ATOM 2018 C CA . ALA A 1 254 ? 32.075 10.977 -37.069 1.00 90.06 254 ALA A CA 1
ATOM 2019 C C . ALA A 1 254 ? 32.774 9.943 -37.973 1.00 90.06 254 ALA A C 1
ATOM 2021 O O . ALA A 1 254 ? 33.972 10.054 -38.235 1.00 90.06 254 ALA A O 1
ATOM 2022 N N . TYR A 1 255 ? 32.029 8.979 -38.526 1.00 89.12 255 TYR A N 1
ATOM 2023 C CA . TYR A 1 255 ? 32.587 8.003 -39.470 1.00 89.12 255 TYR A CA 1
ATOM 2024 C C . TYR A 1 255 ? 33.093 8.648 -40.764 1.00 89.12 255 TYR A C 1
ATOM 2026 O O . TYR A 1 255 ? 34.130 8.240 -41.291 1.00 89.12 255 TYR A O 1
ATOM 2034 N N . GLN A 1 256 ? 32.384 9.654 -41.284 1.00 91.00 256 GLN A N 1
ATOM 2035 C CA . GLN A 1 256 ? 32.828 10.390 -42.469 1.00 91.00 256 GLN A CA 1
ATOM 2036 C C . GLN A 1 256 ? 34.146 11.124 -42.216 1.00 91.00 256 GLN A C 1
ATOM 2038 O O . GLN A 1 256 ? 35.034 11.043 -43.063 1.00 91.00 256 GLN A O 1
ATOM 2043 N N . ALA A 1 257 ? 34.294 11.763 -41.052 1.00 88.56 257 ALA A N 1
ATOM 2044 C CA . ALA A 1 257 ? 35.520 12.455 -40.665 1.00 88.56 257 ALA A CA 1
ATOM 2045 C C . ALA A 1 257 ? 36.725 11.500 -40.584 1.00 88.56 257 ALA A C 1
ATOM 2047 O O . ALA A 1 257 ? 37.783 11.805 -41.135 1.00 88.56 257 ALA A O 1
ATOM 2048 N N . ILE A 1 258 ? 36.549 10.316 -39.981 1.00 89.38 258 ILE A N 1
ATOM 2049 C CA . ILE A 1 258 ? 37.595 9.278 -39.932 1.00 89.38 258 ILE A CA 1
ATOM 2050 C C . ILE A 1 258 ? 37.983 8.846 -41.348 1.00 89.38 258 ILE A C 1
ATOM 2052 O O . ILE A 1 258 ? 39.164 8.796 -41.676 1.00 89.38 258 ILE A O 1
ATOM 2056 N N . ARG A 1 259 ? 36.995 8.581 -42.213 1.00 81.38 259 ARG A N 1
ATOM 2057 C CA . ARG A 1 259 ? 37.252 8.147 -43.593 1.00 81.38 259 ARG A CA 1
ATOM 2058 C C . ARG A 1 259 ? 37.962 9.211 -44.430 1.00 81.38 259 ARG A C 1
ATOM 2060 O O . ARG A 1 259 ? 38.697 8.851 -45.333 1.00 81.38 259 ARG A O 1
ATOM 2067 N N . SER A 1 260 ? 37.719 10.498 -44.182 1.00 80.75 260 SER A N 1
ATOM 2068 C CA . SER A 1 260 ? 38.416 11.583 -44.887 1.00 80.75 260 SER A CA 1
ATOM 2069 C C . SER A 1 260 ? 39.836 11.850 -44.380 1.00 80.75 260 SER A C 1
ATOM 2071 O O . SER A 1 260 ? 40.582 12.553 -45.053 1.00 80.75 260 SER A O 1
ATOM 2073 N N . ALA A 1 261 ? 40.192 11.340 -43.197 1.00 68.62 261 ALA A N 1
ATOM 2074 C CA . ALA A 1 261 ? 41.507 11.517 -42.581 1.00 68.62 261 ALA A CA 1
ATOM 2075 C C . ALA A 1 261 ? 42.467 10.331 -42.817 1.00 68.62 261 ALA A C 1
ATOM 2077 O O . ALA A 1 261 ? 43.644 10.442 -42.474 1.00 68.62 261 ALA A O 1
ATOM 2078 N N . ALA A 1 262 ? 41.964 9.219 -43.364 1.00 57.22 262 ALA A N 1
ATOM 2079 C CA . ALA A 1 262 ? 42.717 8.024 -43.756 1.00 57.22 262 ALA A CA 1
ATOM 2080 C C . ALA A 1 262 ? 43.003 8.027 -45.264 1.00 57.22 262 ALA A C 1
ATOM 2082 O O . ALA A 1 262 ? 44.095 7.551 -45.644 1.00 57.22 262 ALA A O 1
#

Mean predicted aligned error: 6.83 Å

Solvent-accessible surface area (backbone atoms only — not comparable to full-atom values): 14578 Å² total; per-residue (Å²): 134,69,41,63,66,53,53,52,52,53,52,51,44,54,52,49,32,56,75,72,51,46,66,88,83,48,44,74,45,71,36,84,78,93,51,96,51,44,27,16,32,70,32,44,73,39,46,44,72,52,46,64,65,27,44,64,58,50,28,62,77,64,68,52,53,71,67,59,52,53,49,53,53,57,62,55,74,46,74,32,37,36,42,32,42,74,55,79,88,68,64,92,47,25,24,42,91,36,51,41,79,46,76,41,72,62,65,81,92,41,56,71,58,52,53,49,53,51,51,46,52,50,55,50,45,41,52,52,20,53,53,47,33,55,51,49,52,50,48,47,61,29,46,40,52,96,40,80,65,36,72,80,42,78,51,74,59,98,54,39,34,43,34,37,22,29,36,68,70,67,88,52,71,74,79,77,88,52,72,65,60,53,54,56,48,49,46,37,38,76,75,59,64,18,32,42,33,29,31,41,36,38,36,30,31,68,82,79,67,44,74,46,27,68,46,80,44,66,79,33,60,45,51,78,92,58,60,64,83,78,57,51,62,66,66,61,48,52,52,35,52,52,47,24,55,51,44,53,50,53,53,52,52,52,54,50,55,54,64,74,74,110

Foldseek 3Di:
DQFPLNVLLQLLLQVLCVVLQHDSPWDKDFDDDPDPLGWIATFDKQWLVSCLRNLVSLCVVVVPDPVLSVVLVVQSVDIKMWGWDFAPPDPPRHALVRTDIDIPPGDPVPVVSVVVVVVSVSVSRNVSTVVSRVLSVLQVPQEADPDAFQWPDWDDDPFKIKTKTFHRDDPDDDPDPDSVVSVVVSCCSRPQVKHFTKIKIFMAGPVPRDTLFIDIDGRQIGGPPDDCVVRPDPVRVVVRVVSSVVSVVVVVVVVVVVVVVD

Radius of gyration: 26.78 Å; Cα contacts (8 Å, |Δi|>4): 397; chains: 1; bounding box: 69×28×84 Å

Nearest PDB structures (foldseek):
  2iqi-assembly7_G  TM=4.067E-01  e=1.264E+00  Xanthomonas campestris pv. campestris
  2iqi-assembly6_F  TM=4.723E-01  e=1.588E+00  Xanthomonas campestris pv. campestris
  2iqi-assembly8_H  TM=4.488E-01  e=1.780E+00  Xanthomonas campestris pv. campestris
  4kwy-assembly2_B  TM=3.715E-01  e=1.884E+00  Caulobacter vibrioides CB15
  4kwy-assembly1_A  TM=3.594E-01  e=6.612E+00  Caulobacter vibrioides CB15